Protein AF-A0A2T5GL97-F1 (afdb_monomer_lite)

Foldseek 3Di:
DDDDDDDPDDPPDPPDPPQPQQWFKFKDKQNHTFDTHGPVCPQDKDKGKDFAQFKIWIWIQGSVRDIQIFIDGTDGAMKIKMWGQHPLQKIWIKIKGDNDRDDDPPDDADPPMAIETEFIDGIPPGDDDPCQQAACVSRVVDDPPDFDDQRYWYFDAHPPPRDTAIKTKDFQAPQLWAKWAFLLLAAIAIERNVQFQGQHALDDTDVVRVVVVQVPDDADPVRTGTHLQRANADPPPSGGRNGCPVVVVCSSNRRMDIHHPVHDHHYDHPDDDPD

Secondary structure (DSSP, 8-state):
------PPP-PPPPPPP---TTEEEEEEETTEEEEEEEGGG-SEEEEEEEEEEEEEEEEEEETT--EEEEEEEEEEEEEEEEEEE-TT-EEEEEEEEESSS---TTPPPPTTSEEEEEPPEE-TTSPP---TT--TTTTTSS-TTSPPPTTEEEEEE-TTT--EEEEEEEE-TTTTEEEEEETTSS-EEEEETTSTTPPPTTSPPPHHHHHHHHHHSPPPTTSPPEETTPPEE-TTT--EEE-TTT-GGGTTT--EEEE-TTSPPEEE-S-----

pLDDT: mean 89.01, std 15.41, range [34.16, 98.69]

Radius of gyration: 23.14 Å; chains: 1; bounding box: 88×69×54 Å

Structure (mmCIF, N/CA/C/O backbone):
data_AF-A0A2T5GL97-F1
#
_entry.id   AF-A0A2T5GL97-F1
#
loop_
_atom_site.group_PDB
_atom_site.id
_atom_site.type_symbol
_atom_site.label_atom_id
_atom_site.label_alt_id
_atom_site.label_comp_id
_atom_site.label_asym_id
_atom_site.label_entity_id
_atom_site.label_seq_id
_atom_site.pdbx_PDB_ins_code
_atom_site.Cartn_x
_atom_site.Cartn_y
_atom_site.Cartn_z
_atom_site.occupancy
_atom_site.B_iso_or_equiv
_atom_site.auth_seq_id
_atom_site.auth_comp_id
_atom_site.auth_asym_id
_atom_site.auth_atom_id
_atom_site.pdbx_PDB_model_num
ATOM 1 N N . MET A 1 1 ? -53.107 -51.266 1.656 1.00 46.00 1 MET A N 1
ATOM 2 C CA . MET A 1 1 ? -51.687 -51.621 1.883 1.00 46.00 1 MET A CA 1
ATOM 3 C C . MET A 1 1 ? -50.804 -50.675 1.068 1.00 46.00 1 MET A C 1
ATOM 5 O O . MET A 1 1 ? -50.798 -50.842 -0.139 1.00 46.00 1 MET A O 1
ATOM 9 N N . ARG A 1 2 ? -50.154 -49.679 1.702 1.00 35.06 2 ARG A N 1
ATOM 10 C CA . ARG A 1 2 ? -48.882 -48.981 1.343 1.00 35.06 2 ARG A CA 1
ATOM 11 C C . ARG A 1 2 ? -48.515 -48.114 2.573 1.00 35.06 2 ARG A C 1
ATOM 13 O O . ARG A 1 2 ? -49.224 -47.154 2.843 1.00 35.06 2 ARG A O 1
ATOM 20 N N . PHE A 1 3 ? -47.786 -48.634 3.571 1.00 37.69 3 PHE A N 1
ATOM 21 C CA . PHE A 1 3 ? -46.326 -48.482 3.783 1.00 37.69 3 PHE A CA 1
ATOM 22 C C . PHE A 1 3 ? -45.824 -47.073 3.418 1.00 37.69 3 PHE A C 1
ATOM 24 O O . PHE A 1 3 ? -45.787 -46.737 2.243 1.00 37.69 3 PHE A O 1
ATOM 31 N N . ARG A 1 4 ? -45.774 -46.154 4.400 1.00 39.00 4 ARG A N 1
ATOM 32 C CA . ARG A 1 4 ? -44.577 -45.735 5.172 1.00 39.00 4 ARG A CA 1
ATOM 33 C C . ARG A 1 4 ? -43.437 -45.255 4.272 1.00 39.00 4 ARG A C 1
ATOM 35 O O . ARG A 1 4 ? -42.827 -46.090 3.633 1.00 39.00 4 ARG A O 1
ATOM 42 N N . ASP A 1 5 ? -43.113 -43.966 4.377 1.00 38.25 5 ASP A N 1
ATOM 43 C CA . ASP A 1 5 ? -41.734 -43.520 4.584 1.00 38.25 5 ASP A CA 1
ATOM 44 C C . ASP A 1 5 ? -41.722 -42.286 5.498 1.00 38.25 5 ASP A C 1
ATOM 46 O O . ASP A 1 5 ? -42.196 -41.200 5.171 1.00 38.25 5 ASP A O 1
ATOM 50 N N . LEU A 1 6 ? -41.230 -42.537 6.711 1.00 43.47 6 LEU A N 1
ATOM 51 C CA . LEU A 1 6 ? -40.840 -41.571 7.727 1.00 43.47 6 LEU A CA 1
ATOM 52 C C . LEU A 1 6 ? -39.464 -41.034 7.327 1.00 43.47 6 LEU A C 1
ATOM 54 O O . LEU A 1 6 ? -38.489 -41.778 7.397 1.00 43.47 6 LEU A O 1
ATOM 58 N N . ILE A 1 7 ? -39.365 -39.761 6.944 1.00 45.38 7 ILE A N 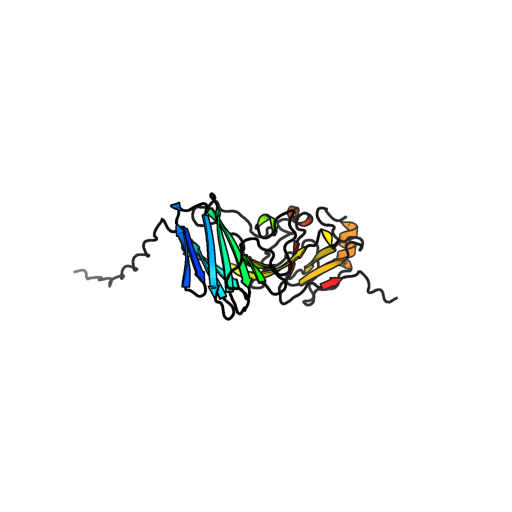1
ATOM 59 C CA . ILE A 1 7 ? -38.066 -39.083 6.854 1.00 45.38 7 ILE A CA 1
ATOM 60 C C . ILE A 1 7 ? -37.746 -38.522 8.251 1.00 45.38 7 ILE A C 1
ATOM 62 O O . ILE A 1 7 ? -38.501 -37.679 8.744 1.00 45.38 7 ILE A O 1
ATOM 66 N N . PRO A 1 8 ? -36.667 -38.974 8.918 1.00 43.22 8 PRO A N 1
ATOM 67 C CA . PRO A 1 8 ? -36.238 -38.431 10.201 1.00 43.22 8 PRO A CA 1
ATOM 68 C C . PRO A 1 8 ? -35.817 -36.969 10.052 1.00 43.22 8 PRO A C 1
ATOM 70 O O . PRO A 1 8 ? -35.266 -36.561 9.029 1.00 43.22 8 PRO A O 1
ATOM 73 N N . GLY A 1 9 ? -36.100 -36.186 11.090 1.00 45.62 9 GLY A N 1
ATOM 74 C CA . GLY A 1 9 ? -36.082 -34.733 11.057 1.00 45.62 9 GLY A CA 1
ATOM 75 C C . GLY A 1 9 ? -34.776 -34.121 10.553 1.00 45.62 9 GLY A C 1
ATOM 76 O O . GLY A 1 9 ? -33.708 -34.301 11.138 1.00 45.62 9 GLY A O 1
ATOM 77 N N . ARG A 1 10 ? -34.905 -33.271 9.529 1.00 38.50 10 ARG A N 1
ATOM 78 C CA . ARG A 1 10 ? -33.995 -32.140 9.353 1.00 38.50 10 ARG A CA 1
ATOM 79 C C . ARG A 1 10 ? -34.159 -31.252 10.582 1.00 38.50 10 ARG A C 1
ATOM 81 O O . ARG A 1 10 ? -35.185 -30.593 10.731 1.00 38.50 10 ARG A O 1
ATOM 88 N N . ARG A 1 11 ? -33.166 -31.249 11.475 1.00 46.03 11 ARG A N 1
ATOM 89 C CA . ARG A 1 11 ? -33.020 -30.142 12.425 1.00 46.03 11 ARG A CA 1
ATOM 90 C C . ARG A 1 11 ? -32.933 -28.872 11.585 1.00 46.03 11 ARG A C 1
ATOM 92 O O . ARG A 1 11 ? -32.089 -28.796 10.693 1.00 46.03 11 ARG A O 1
ATOM 99 N N . ALA A 1 12 ? -33.846 -27.935 11.824 1.00 44.56 12 ALA A N 1
ATOM 100 C CA . ALA A 1 12 ? -33.734 -26.598 11.270 1.00 44.56 12 ALA A CA 1
ATOM 101 C C . ALA A 1 12 ? -32.328 -26.082 11.594 1.00 44.56 12 ALA A C 1
ATOM 103 O O . ALA A 1 12 ? -31.864 -26.234 12.730 1.00 44.56 12 ALA A O 1
ATOM 104 N N . ALA A 1 13 ? -31.640 -25.543 10.587 1.00 44.47 13 ALA A N 1
ATOM 105 C CA . ALA A 1 13 ? -30.425 -24.788 10.836 1.00 44.47 13 ALA A CA 1
ATOM 106 C C . ALA A 1 13 ? -30.752 -23.722 11.897 1.00 44.47 13 ALA A C 1
ATOM 108 O O . ALA A 1 13 ? -31.861 -23.172 11.858 1.00 44.47 13 ALA A O 1
ATOM 109 N N . PRO A 1 14 ? -29.856 -23.473 12.869 1.00 40.88 14 PRO A N 1
ATOM 110 C CA . PRO A 1 14 ? -30.070 -22.389 13.814 1.00 40.88 14 PRO A CA 1
ATOM 111 C C . PRO A 1 14 ? -30.365 -21.112 13.016 1.00 40.88 14 PRO A C 1
ATOM 113 O O . PRO A 1 14 ? -29.749 -20.914 11.963 1.00 40.88 14 PRO A O 1
ATOM 116 N N . PRO A 1 15 ? -31.331 -20.284 13.452 1.00 39.62 15 PRO A N 1
ATOM 117 C CA . PRO A 1 15 ? -31.575 -19.014 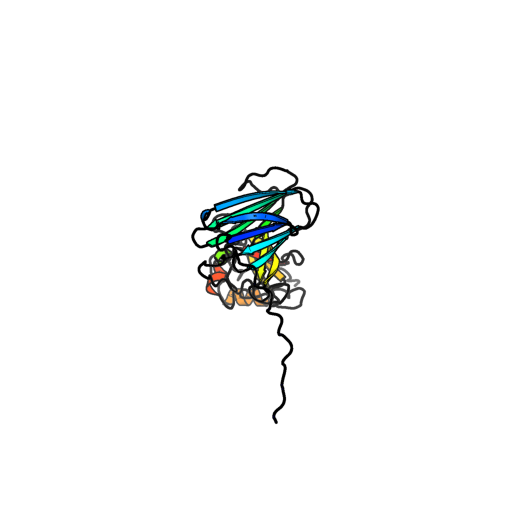12.791 1.00 39.62 15 PRO A CA 1
ATOM 118 C C . PRO A 1 15 ? -30.247 -18.263 12.722 1.00 39.62 15 PRO A C 1
ATOM 120 O O . PRO A 1 15 ? -29.547 -18.157 13.734 1.00 39.62 15 PRO A O 1
ATOM 123 N N . SER A 1 16 ? -29.883 -17.796 11.524 1.00 50.38 16 SER A N 1
ATOM 124 C CA . SER A 1 16 ? -28.767 -16.866 11.374 1.00 50.38 16 SER A CA 1
ATOM 125 C C . SER A 1 16 ? -28.946 -15.751 12.405 1.00 50.38 16 SER A C 1
ATOM 127 O O . SER A 1 16 ? -30.080 -15.283 12.568 1.00 50.38 16 SER A O 1
ATOM 129 N N . PRO A 1 17 ? -27.887 -15.352 13.130 1.00 47.25 17 PRO A N 1
ATOM 130 C CA . PRO A 1 17 ? -27.998 -14.281 14.106 1.00 47.25 17 PRO A CA 1
ATOM 131 C C . PRO A 1 17 ? -28.624 -13.066 13.421 1.00 47.25 17 PRO A C 1
ATOM 133 O O . PRO A 1 17 ? -28.194 -12.666 12.338 1.00 47.25 17 PRO A O 1
ATOM 136 N N . VAL A 1 18 ? -29.691 -12.542 14.026 1.00 46.53 18 VAL A N 1
ATOM 137 C CA . VAL A 1 18 ? -30.357 -11.320 13.574 1.00 46.53 18 VAL A CA 1
ATOM 138 C C . VAL A 1 18 ? -29.305 -10.219 13.636 1.00 46.53 18 VAL A C 1
ATOM 140 O O . VAL A 1 18 ? -28.874 -9.838 14.723 1.00 46.53 18 VAL A O 1
ATOM 143 N N . ARG A 1 19 ? -28.813 -9.788 12.474 1.00 57.97 19 ARG A N 1
ATOM 144 C CA . ARG A 1 19 ? -27.830 -8.709 12.381 1.00 57.97 19 ARG A CA 1
ATOM 145 C C . ARG A 1 19 ? -28.525 -7.407 12.763 1.00 57.97 19 ARG A C 1
ATOM 147 O O . ARG A 1 19 ? -29.592 -7.109 12.233 1.00 57.97 19 ARG A O 1
ATOM 154 N N . ASP A 1 20 ? -27.956 -6.679 13.723 1.00 64.38 20 ASP A N 1
ATOM 155 C CA . ASP A 1 20 ? -28.449 -5.354 14.106 1.00 64.38 20 ASP A CA 1
ATOM 156 C C . ASP A 1 20 ? -28.121 -4.393 12.961 1.00 64.38 20 ASP A C 1
ATOM 158 O O . ASP A 1 20 ? -26.970 -3.995 12.802 1.00 64.38 20 ASP A O 1
ATOM 162 N N . GLU A 1 21 ? -29.123 -4.058 12.144 1.00 64.44 21 GLU A N 1
ATOM 163 C CA . GLU A 1 21 ? -28.997 -3.194 10.956 1.00 64.44 21 GLU A CA 1
ATOM 164 C C . GLU A 1 21 ? -28.457 -1.788 11.272 1.00 64.44 21 GLU A C 1
ATOM 166 O O . GLU A 1 21 ? -28.149 -1.023 10.361 1.00 64.44 21 GLU A O 1
ATOM 171 N N . ARG A 1 22 ? -28.326 -1.433 12.556 1.00 80.69 22 ARG A N 1
ATOM 172 C CA . ARG A 1 22 ? -27.725 -0.171 12.992 1.00 80.69 22 ARG A CA 1
ATOM 173 C C . ARG A 1 22 ? -26.204 -0.213 13.039 1.00 80.69 22 ARG A C 1
ATOM 175 O O . ARG A 1 22 ? -25.606 0.840 12.872 1.00 80.69 22 ARG A O 1
ATOM 182 N N . LYS A 1 23 ? -25.583 -1.381 13.223 1.00 90.56 23 LYS A N 1
ATOM 183 C CA . LYS A 1 23 ? -24.127 -1.500 13.371 1.00 90.56 23 LYS A CA 1
ATOM 184 C C . LYS A 1 23 ? -23.464 -1.567 12.004 1.00 90.56 23 LYS A C 1
ATOM 186 O O . LYS A 1 23 ? -23.637 -2.556 11.298 1.00 90.56 23 LYS A O 1
ATOM 191 N N . LEU A 1 24 ? -22.692 -0.546 11.644 1.00 95.12 24 LEU A N 1
ATOM 192 C CA . LEU A 1 24 ? -21.986 -0.497 10.362 1.00 95.12 24 LEU A CA 1
ATOM 193 C C . LEU A 1 24 ? -20.604 -1.138 10.413 1.00 95.12 24 LEU A C 1
ATOM 195 O O . LEU A 1 24 ? -20.206 -1.789 9.449 1.00 95.12 24 LEU A O 1
ATOM 199 N N . LEU A 1 25 ? -19.880 -0.930 11.513 1.00 97.81 25 LEU A N 1
ATOM 200 C CA . LEU A 1 25 ? -18.508 -1.391 11.685 1.00 97.81 25 LEU A CA 1
ATOM 201 C C . LEU A 1 25 ? -18.257 -1.766 13.145 1.00 97.81 25 LEU A C 1
ATOM 203 O O . LEU A 1 25 ? -18.589 -1.006 14.054 1.00 97.81 25 LEU A O 1
ATOM 207 N N . VAL A 1 26 ? -17.6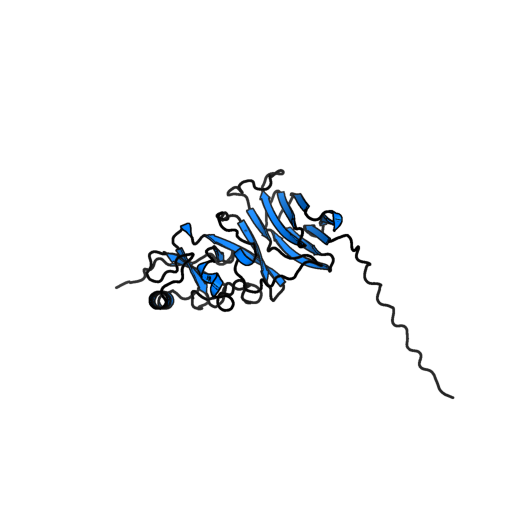14 -2.908 13.360 1.00 97.81 26 VAL A N 1
ATOM 208 C CA . VAL A 1 26 ? -17.026 -3.307 14.640 1.00 97.81 26 VAL A CA 1
ATOM 209 C C . VAL A 1 26 ? -15.521 -3.435 14.455 1.00 97.81 26 VAL A C 1
ATOM 211 O O . VAL A 1 26 ? -15.057 -4.102 13.532 1.00 97.81 26 VAL A O 1
ATOM 214 N N . VAL A 1 27 ? -14.759 -2.807 15.346 1.00 97.94 27 VAL A N 1
ATOM 215 C CA . VAL A 1 27 ? -13.297 -2.853 15.335 1.00 97.94 27 VAL A CA 1
ATOM 216 C C . VAL A 1 27 ? -12.822 -3.687 16.509 1.00 97.94 27 VAL A C 1
ATOM 218 O O . VAL A 1 27 ? -13.168 -3.401 17.661 1.00 97.94 27 VAL A O 1
ATOM 221 N N . ARG A 1 28 ? -12.015 -4.709 16.225 1.00 97.75 28 ARG A N 1
ATOM 222 C CA . ARG A 1 28 ? -11.410 -5.563 17.248 1.00 97.75 28 ARG A CA 1
ATOM 223 C C . ARG A 1 28 ? -9.901 -5.534 17.184 1.00 97.75 28 ARG A C 1
ATOM 225 O O . ARG A 1 28 ? -9.322 -5.448 16.106 1.00 97.75 28 ARG A O 1
ATOM 232 N N . VAL A 1 29 ? -9.287 -5.666 18.349 1.00 95.75 29 VAL A N 1
ATOM 233 C CA . VAL A 1 29 ? -7.849 -5.845 18.501 1.00 95.75 29 VAL A CA 1
ATOM 234 C C . VAL A 1 29 ? -7.622 -7.092 19.331 1.00 95.75 29 VAL A C 1
ATOM 236 O O . VAL A 1 29 ? -8.152 -7.210 20.433 1.00 95.75 29 VAL A O 1
ATOM 239 N N . ASP A 1 30 ? -6.908 -8.057 18.757 1.00 95.06 30 ASP A N 1
ATOM 240 C CA . ASP A 1 30 ? -6.676 -9.381 19.341 1.00 95.06 30 ASP A CA 1
ATOM 241 C C . ASP A 1 30 ? -7.975 -10.050 19.835 1.00 95.06 30 ASP A C 1
ATOM 243 O O . ASP A 1 30 ? -8.036 -10.697 20.880 1.00 95.06 30 ASP A O 1
ATOM 247 N N . GLY A 1 31 ? -9.049 -9.874 19.056 1.00 95.00 31 GLY A N 1
ATOM 248 C CA . GLY A 1 31 ? -10.383 -10.412 19.330 1.00 95.00 31 GLY A CA 1
ATOM 249 C C . GLY A 1 31 ? -11.219 -9.609 20.335 1.00 95.00 31 GLY A C 1
ATOM 250 O O . GLY A 1 31 ? -12.386 -9.943 20.541 1.00 95.00 31 GLY A O 1
ATOM 251 N N . VAL A 1 32 ? -10.677 -8.545 20.931 1.00 95.81 32 VAL A N 1
ATOM 252 C CA . VAL A 1 32 ? -11.398 -7.661 21.858 1.00 95.81 32 VAL A CA 1
ATOM 253 C C . VAL A 1 32 ? -12.002 -6.489 21.093 1.00 95.81 32 VAL A C 1
ATOM 255 O O . VAL A 1 32 ? -11.297 -5.796 20.371 1.00 95.81 32 VAL A O 1
ATOM 258 N N . GLU A 1 33 ? -13.303 -6.247 21.249 1.00 96.75 33 GLU A N 1
ATOM 259 C CA . GLU A 1 33 ? -13.972 -5.072 20.678 1.00 96.75 33 GLU A CA 1
ATOM 260 C C . GLU A 1 33 ? -13.462 -3.781 21.331 1.00 96.75 33 GLU A C 1
ATOM 262 O O . GLU A 1 33 ? -13.557 -3.615 22.546 1.00 96.75 33 GLU A O 1
ATOM 267 N N . VAL A 1 34 ? -12.926 -2.871 20.513 1.00 96.12 34 VAL A N 1
ATOM 268 C CA . VAL A 1 34 ? -12.383 -1.575 20.960 1.00 96.12 34 VAL A CA 1
ATOM 269 C C . VAL A 1 34 ? -13.200 -0.388 20.446 1.00 96.12 34 VAL A C 1
ATOM 271 O O . VAL A 1 34 ? -13.192 0.686 21.053 1.00 96.12 34 VAL A O 1
ATOM 274 N N . ALA A 1 35 ? -13.929 -0.562 19.342 1.00 95.81 35 ALA A N 1
ATOM 275 C CA . ALA A 1 35 ? -14.814 0.454 18.791 1.00 95.81 35 ALA A CA 1
ATOM 276 C C . ALA A 1 35 ? -15.973 -0.159 18.000 1.00 95.81 35 ALA A C 1
ATOM 278 O O . ALA A 1 35 ? -15.887 -1.276 17.488 1.00 95.81 35 ALA A O 1
ATOM 279 N N . MET A 1 36 ? -17.039 0.624 17.872 1.00 96.31 36 MET A N 1
ATOM 280 C CA . MET A 1 36 ? -18.220 0.327 17.073 1.00 96.31 36 MET A CA 1
ATOM 281 C C . MET A 1 36 ? -18.703 1.633 16.434 1.00 96.31 36 MET A C 1
ATOM 283 O O . MET A 1 36 ? -18.637 2.679 17.079 1.00 96.31 36 MET A O 1
ATOM 287 N N . VAL A 1 37 ? -19.172 1.561 15.189 1.00 96.62 37 VAL A N 1
ATOM 288 C CA . VAL A 1 37 ? -19.814 2.669 14.466 1.00 96.62 37 VAL A CA 1
ATOM 289 C C . VAL A 1 37 ? -21.252 2.274 14.168 1.00 96.62 37 VAL A C 1
ATOM 291 O O . VAL A 1 37 ? -21.478 1.265 13.489 1.00 96.62 37 VAL A O 1
ATOM 294 N N . ASP A 1 38 ? -22.209 3.081 14.621 1.00 95.44 38 ASP A N 1
ATOM 295 C CA . ASP A 1 38 ? -23.601 2.942 14.211 1.00 95.44 38 ASP A CA 1
ATOM 296 C C . ASP A 1 38 ? -23.909 3.817 12.983 1.00 95.44 38 ASP A C 1
ATOM 298 O O . ASP A 1 38 ? -23.271 4.836 12.722 1.00 95.44 38 ASP A O 1
ATOM 302 N N . ALA A 1 39 ? -24.934 3.445 12.215 1.00 92.38 39 ALA A N 1
ATOM 303 C CA . ALA A 1 39 ? -25.342 4.156 11.004 1.00 92.38 39 ALA A CA 1
ATOM 304 C C . ALA A 1 39 ? -25.744 5.615 11.254 1.00 92.38 39 ALA A C 1
ATOM 306 O O . ALA A 1 39 ? -25.590 6.456 10.372 1.00 92.38 39 ALA A O 1
ATOM 307 N N . GLY A 1 40 ? -26.243 5.913 12.457 1.00 93.50 40 GLY A N 1
ATOM 308 C CA . GLY A 1 40 ? -26.591 7.270 12.871 1.00 93.50 40 GLY A CA 1
ATOM 309 C C . GLY A 1 40 ? -25.385 8.171 13.148 1.00 93.50 40 GLY A C 1
ATOM 310 O O . GLY A 1 40 ? -25.565 9.384 13.197 1.00 93.50 40 GLY A O 1
ATOM 311 N N . ASP A 1 41 ? -24.187 7.600 13.298 1.00 95.19 41 ASP A N 1
ATOM 312 C CA . ASP A 1 41 ? -22.977 8.346 13.652 1.00 95.19 41 ASP A CA 1
ATOM 313 C C . ASP A 1 41 ? -22.198 8.823 12.419 1.00 95.19 41 ASP A C 1
ATOM 315 O O . ASP A 1 41 ? -21.310 9.658 12.541 1.00 95.19 41 ASP A O 1
ATOM 319 N N . VAL A 1 42 ? -22.511 8.322 11.219 1.00 95.38 42 VAL A N 1
ATOM 320 C CA . VAL A 1 42 ? -21.757 8.640 9.998 1.00 95.38 42 VAL A CA 1
ATOM 321 C C . VAL A 1 42 ? -22.128 10.035 9.454 1.00 95.38 42 VAL A C 1
ATOM 323 O O . VAL A 1 42 ? -23.312 10.307 9.239 1.00 95.38 42 VAL A O 1
ATOM 326 N N . PRO A 1 43 ? -21.149 10.906 9.123 1.00 97.44 43 PRO A N 1
ATOM 327 C CA . PRO A 1 43 ? -19.704 10.682 9.195 1.00 97.44 43 PRO A CA 1
ATOM 328 C C . PRO A 1 43 ? -19.133 10.809 10.610 1.00 97.44 43 PRO A C 1
ATOM 330 O O . PRO A 1 43 ? -19.479 11.734 11.342 1.00 97.44 43 PRO A O 1
ATOM 333 N N . CYS A 1 44 ? -18.179 9.939 10.942 1.00 97.12 44 CYS A N 1
ATOM 334 C CA . CYS A 1 44 ? -17.520 9.927 12.246 1.00 97.12 44 CYS A CA 1
ATOM 335 C C . CYS A 1 44 ? -16.011 9.699 12.151 1.00 97.12 44 CYS A C 1
ATOM 337 O O . CYS A 1 44 ? -15.499 9.120 11.190 1.00 97.12 44 CYS A O 1
ATOM 339 N N . GLU A 1 45 ? -15.327 10.079 13.225 1.00 96.69 45 GLU A N 1
ATOM 340 C CA . GLU A 1 45 ? -13.938 9.748 13.521 1.00 96.69 45 GLU A CA 1
ATOM 341 C C . GLU A 1 45 ? -13.873 9.165 14.936 1.00 96.69 45 GLU A C 1
ATOM 343 O O . GLU A 1 45 ? -14.465 9.710 15.869 1.00 96.69 45 GLU A O 1
ATOM 348 N N . ILE A 1 46 ? -13.208 8.022 15.082 1.00 94.88 46 ILE A N 1
ATOM 349 C CA . ILE A 1 46 ? -13.049 7.308 16.345 1.00 94.88 46 ILE A CA 1
ATOM 350 C C . ILE A 1 46 ? -11.563 7.129 16.615 1.00 94.88 46 ILE A C 1
ATOM 352 O O . ILE A 1 46 ? -10.850 6.523 15.819 1.00 94.88 46 ILE A O 1
ATOM 356 N N . GLU A 1 47 ? -11.135 7.586 17.784 1.00 94.69 47 GLU A N 1
ATOM 357 C CA . GLU A 1 47 ? -9.783 7.390 18.301 1.00 94.69 47 GLU A CA 1
ATOM 358 C C . GLU A 1 47 ? -9.804 6.390 19.457 1.00 94.69 47 GLU A C 1
ATOM 360 O O . GLU A 1 47 ? -10.672 6.455 20.338 1.00 94.69 47 GLU A O 1
ATOM 365 N N . ARG A 1 48 ? -8.882 5.427 19.444 1.00 94.31 48 ARG A N 1
ATOM 366 C CA . ARG A 1 48 ? -8.725 4.422 20.497 1.00 94.31 48 ARG A CA 1
ATOM 367 C C . ARG A 1 48 ? -7.258 4.164 20.772 1.00 94.31 48 ARG A C 1
ATOM 369 O O . ARG A 1 48 ? -6.517 3.804 19.866 1.00 94.31 48 ARG A O 1
ATOM 376 N N . ASP A 1 49 ? -6.910 4.225 22.048 1.00 94.12 49 ASP A N 1
ATOM 377 C CA . ASP A 1 49 ? -5.573 3.933 22.541 1.00 94.12 49 ASP A CA 1
ATOM 378 C C . ASP A 1 49 ? -5.611 2.686 23.412 1.00 94.12 49 ASP A C 1
ATOM 380 O O . ASP A 1 49 ? -6.492 2.524 24.262 1.00 94.12 49 ASP A O 1
ATOM 384 N N . PHE A 1 50 ? -4.654 1.789 23.214 1.00 92.25 50 PHE A N 1
ATOM 385 C CA . PHE A 1 50 ? -4.532 0.595 24.040 1.00 92.25 50 PHE A CA 1
ATOM 386 C C . PHE A 1 50 ? -3.087 0.109 24.086 1.00 92.25 50 PHE A C 1
ATOM 388 O O . PHE A 1 50 ? -2.302 0.300 23.156 1.00 92.25 50 PHE A O 1
ATOM 395 N N . ALA A 1 51 ? -2.736 -0.521 25.204 1.00 93.75 51 ALA A N 1
ATOM 396 C CA . ALA A 1 51 ? -1.412 -1.080 25.404 1.00 93.75 51 ALA A CA 1
ATOM 397 C C . ALA A 1 51 ? -1.222 -2.344 24.554 1.00 93.75 51 ALA A C 1
ATOM 399 O O . ALA A 1 51 ? -2.117 -3.189 24.475 1.00 93.75 51 ALA A O 1
ATOM 400 N N . ILE A 1 52 ? -0.034 -2.491 23.974 1.00 92.62 52 ILE A N 1
ATOM 401 C CA . ILE A 1 52 ? 0.388 -3.671 23.218 1.00 92.62 52 ILE A CA 1
ATOM 402 C C . ILE A 1 52 ? 1.752 -4.162 23.721 1.00 92.62 52 ILE A C 1
ATOM 404 O O . ILE A 1 52 ? 2.637 -3.369 24.051 1.00 92.62 52 ILE A O 1
ATOM 408 N N . ASP A 1 53 ? 1.919 -5.483 23.791 1.00 92.19 53 ASP A N 1
ATOM 409 C CA . ASP A 1 53 ? 3.187 -6.143 24.136 1.00 92.19 53 ASP A CA 1
ATOM 410 C C . ASP A 1 53 ? 3.479 -7.253 23.121 1.00 92.19 53 ASP A C 1
ATOM 412 O O . ASP A 1 53 ? 3.372 -8.446 23.408 1.00 92.19 53 ASP A O 1
ATOM 416 N N . GLY A 1 54 ? 3.771 -6.844 21.885 1.00 93.31 54 GLY A N 1
ATOM 417 C CA . GLY A 1 54 ? 3.993 -7.748 20.764 1.00 93.31 54 GLY A CA 1
ATOM 418 C C . GLY A 1 54 ? 3.261 -7.315 19.501 1.00 93.31 54 GLY A C 1
ATOM 419 O O . GLY A 1 54 ? 2.955 -6.141 19.306 1.00 93.31 54 GLY A O 1
ATOM 420 N N . ALA A 1 55 ? 3.064 -8.269 18.591 1.00 92.19 55 ALA A N 1
ATOM 421 C CA . ALA A 1 55 ? 2.276 -8.044 17.384 1.00 92.19 55 ALA A CA 1
ATOM 422 C C . ALA A 1 55 ? 0.787 -8.059 17.737 1.00 92.19 55 ALA A C 1
ATOM 424 O O . ALA A 1 55 ? 0.375 -8.865 18.569 1.00 92.19 55 ALA A O 1
ATOM 425 N N . ALA A 1 56 ? -0.000 -7.220 17.067 1.00 93.56 56 ALA A N 1
ATOM 426 C CA . ALA A 1 56 ? -1.445 -7.143 17.262 1.00 93.56 56 ALA A CA 1
ATOM 427 C C . ALA A 1 56 ? -2.184 -7.474 15.962 1.00 93.56 56 ALA A C 1
ATOM 429 O O . ALA A 1 56 ? -1.750 -7.106 14.864 1.00 93.56 56 ALA A O 1
ATOM 430 N N . THR A 1 57 ? -3.316 -8.159 16.083 1.00 96.12 57 THR A N 1
ATOM 431 C CA . THR A 1 57 ? -4.263 -8.378 14.986 1.00 96.12 57 THR A CA 1
ATOM 432 C C . THR A 1 57 ? -5.401 -7.382 15.106 1.00 96.12 57 THR A C 1
ATOM 434 O O . THR A 1 57 ? -6.036 -7.299 16.151 1.00 96.12 57 THR A O 1
ATOM 437 N N . ILE A 1 58 ? -5.672 -6.649 14.031 1.00 97.44 58 ILE A N 1
ATOM 438 C CA . ILE A 1 58 ? -6.713 -5.622 13.976 1.00 97.44 58 ILE A CA 1
ATOM 439 C C . ILE A 1 58 ? -7.745 -6.073 12.953 1.00 97.44 58 ILE A C 1
ATOM 441 O O . ILE A 1 58 ? -7.401 -6.391 11.814 1.00 97.44 58 ILE A O 1
ATOM 445 N N . GLU A 1 59 ? -9.004 -6.132 13.357 1.00 98.19 59 GLU A N 1
ATOM 446 C CA . GLU A 1 59 ? -10.103 -6.611 12.527 1.00 98.19 59 GLU A CA 1
ATOM 447 C C . GLU A 1 59 ? -11.162 -5.525 12.397 1.00 98.19 59 GLU A C 1
ATOM 449 O O . GLU A 1 59 ? -11.651 -5.009 13.401 1.00 98.19 59 GLU A O 1
ATOM 454 N N . PHE A 1 60 ? -11.538 -5.224 11.159 1.00 98.19 60 PHE A N 1
ATOM 455 C CA . PHE A 1 60 ? -12.663 -4.362 10.825 1.00 98.19 60 PHE A CA 1
ATOM 456 C C . PHE A 1 60 ? -13.775 -5.238 10.244 1.00 98.19 60 PHE A C 1
ATOM 458 O O . PHE A 1 60 ? -13.647 -5.729 9.124 1.00 98.19 60 PHE A O 1
ATOM 465 N N . GLU A 1 61 ? -14.828 -5.490 11.020 1.00 97.75 61 GLU A N 1
ATOM 466 C CA . GLU A 1 61 ? -15.985 -6.285 10.594 1.00 97.75 61 GLU A CA 1
ATOM 467 C C . GLU A 1 61 ? -17.155 -5.369 10.239 1.00 97.75 61 GLU A C 1
ATOM 469 O O . GLU A 1 61 ? -17.623 -4.611 11.089 1.00 97.75 61 GLU A O 1
ATOM 474 N N . ASP A 1 62 ? -17.642 -5.442 9.003 1.00 95.69 62 ASP A N 1
ATOM 475 C CA . ASP A 1 62 ? -18.791 -4.653 8.561 1.00 95.69 62 ASP A CA 1
ATOM 476 C C . ASP A 1 62 ? -20.147 -5.304 8.913 1.00 95.69 62 ASP A C 1
ATOM 478 O O . ASP A 1 62 ? -20.236 -6.454 9.354 1.00 95.69 62 ASP A O 1
ATOM 482 N N . ALA A 1 63 ? -21.247 -4.589 8.661 1.00 93.81 63 ALA A N 1
ATOM 483 C CA . ALA A 1 63 ? -22.607 -5.108 8.852 1.00 93.81 63 ALA A CA 1
ATOM 484 C C . ALA A 1 63 ? -22.922 -6.366 8.008 1.00 93.81 63 ALA A C 1
ATOM 486 O O . ALA A 1 63 ? -23.819 -7.151 8.336 1.00 93.81 63 ALA A O 1
ATOM 487 N N . ALA A 1 64 ? -22.201 -6.576 6.900 1.00 92.50 64 ALA A N 1
ATOM 488 C CA . ALA A 1 64 ? -22.308 -7.763 6.060 1.00 92.50 64 ALA A CA 1
ATOM 489 C C . ALA A 1 64 ? -21.468 -8.948 6.588 1.00 92.50 64 ALA A C 1
ATOM 491 O O . ALA A 1 64 ? -21.586 -10.060 6.054 1.00 92.50 64 ALA A O 1
ATOM 492 N N . GLY A 1 65 ? -20.732 -8.775 7.689 1.00 93.69 65 GLY A N 1
ATOM 493 C CA . GLY A 1 65 ? -19.827 -9.763 8.273 1.00 93.69 65 GLY A CA 1
ATOM 494 C C . GLY A 1 65 ? -18.562 -9.986 7.443 1.00 93.69 65 GLY A C 1
ATOM 495 O O . GLY A 1 65 ? -17.912 -11.020 7.595 1.00 93.69 65 GLY A O 1
ATOM 496 N N . VAL A 1 66 ? -18.243 -9.066 6.529 1.00 94.69 66 VAL A N 1
ATOM 497 C CA . VAL A 1 66 ? -16.951 -9.023 5.846 1.00 94.69 66 VAL A CA 1
ATOM 498 C C . VAL A 1 66 ? -15.926 -8.516 6.848 1.00 94.69 66 VAL A C 1
ATOM 500 O O . VAL A 1 66 ? -16.152 -7.510 7.515 1.00 94.69 66 VAL A O 1
ATOM 503 N N . VAL A 1 67 ? -14.810 -9.234 6.970 1.00 97.06 67 VAL A N 1
ATOM 504 C CA . VAL A 1 67 ? -13.745 -8.915 7.925 1.00 97.06 67 VAL A CA 1
ATOM 505 C C . VAL A 1 67 ? -12.477 -8.550 7.171 1.00 97.06 67 VAL A C 1
ATOM 507 O O . VAL A 1 67 ? -11.866 -9.415 6.541 1.00 97.06 67 VAL A O 1
ATOM 510 N N . HIS A 1 68 ? -12.040 -7.302 7.314 1.00 97.44 68 HIS A N 1
ATOM 511 C CA . HIS A 1 68 ? -10.718 -6.850 6.889 1.00 97.44 68 HIS A CA 1
ATOM 512 C C . HIS A 1 68 ? -9.741 -7.062 8.048 1.00 97.44 68 HIS A C 1
ATOM 514 O O . HIS A 1 68 ? -9.816 -6.383 9.075 1.00 97.44 68 HIS A O 1
ATOM 520 N N . ARG A 1 69 ? -8.860 -8.062 7.924 1.00 97.69 69 ARG A N 1
ATOM 521 C CA . ARG A 1 69 ? -7.923 -8.463 8.987 1.00 97.69 69 ARG A CA 1
ATOM 522 C C . ARG A 1 69 ? -6.513 -7.989 8.677 1.00 97.69 69 ARG A C 1
ATOM 524 O O . ARG A 1 69 ? -5.882 -8.495 7.754 1.00 97.69 69 ARG A O 1
ATOM 531 N N . HIS A 1 70 ? -5.984 -7.110 9.513 1.00 97.50 70 HIS A N 1
ATOM 532 C CA . HIS A 1 70 ? -4.646 -6.545 9.404 1.00 97.50 70 HIS A CA 1
ATOM 533 C C . HIS A 1 70 ? -3.762 -6.955 10.583 1.00 97.50 70 HIS A C 1
ATOM 535 O O . HIS A 1 70 ? -4.240 -7.366 11.640 1.00 97.50 70 HIS A O 1
ATOM 541 N N . HIS A 1 71 ? -2.451 -6.818 10.397 1.00 92.62 71 HIS A N 1
ATOM 542 C CA . HIS A 1 71 ? -1.458 -7.094 11.428 1.00 92.62 71 HIS A CA 1
ATOM 543 C C . HIS A 1 71 ? -0.571 -5.871 11.641 1.00 92.62 71 HIS A C 1
ATOM 545 O O . HIS A 1 71 ? -0.003 -5.340 10.682 1.00 92.62 71 HIS A O 1
ATOM 551 N N . ALA A 1 72 ? -0.440 -5.452 12.896 1.00 88.19 72 ALA A N 1
ATOM 552 C CA . ALA A 1 72 ? 0.574 -4.501 13.319 1.00 88.19 72 ALA A CA 1
ATOM 553 C C . ALA A 1 72 ? 1.882 -5.248 13.640 1.00 88.19 72 ALA A C 1
ATOM 555 O O . ALA A 1 72 ? 1.832 -6.357 14.188 1.00 88.19 72 ALA A O 1
ATOM 556 N N . PRO A 1 73 ? 3.058 -4.685 13.298 1.00 86.50 73 PRO A N 1
ATOM 557 C CA . PRO A 1 73 ? 4.336 -5.277 13.675 1.00 86.50 73 PRO A CA 1
ATOM 558 C C . PRO A 1 73 ? 4.473 -5.355 15.197 1.00 86.50 73 PRO A C 1
ATOM 560 O O . PRO A 1 73 ? 3.803 -4.635 15.935 1.00 86.50 73 PRO A O 1
ATOM 563 N N . ALA A 1 74 ? 5.368 -6.227 15.663 1.00 90.75 74 ALA A N 1
ATOM 564 C CA . ALA A 1 74 ? 5.617 -6.359 17.088 1.00 90.75 74 ALA A CA 1
ATOM 565 C C . ALA A 1 74 ? 6.168 -5.057 17.677 1.00 90.75 74 ALA A C 1
ATOM 567 O O . ALA A 1 74 ? 7.197 -4.556 17.223 1.00 90.75 74 ALA A O 1
ATOM 568 N N . TYR A 1 75 ? 5.491 -4.544 18.701 1.00 92.25 75 TYR A N 1
ATOM 569 C CA . TYR A 1 75 ? 5.876 -3.329 19.402 1.00 92.25 75 TYR A CA 1
ATOM 570 C C . TYR A 1 75 ? 5.487 -3.438 20.882 1.00 92.25 75 TYR A C 1
ATOM 572 O O . TYR A 1 75 ? 4.508 -4.100 21.228 1.00 92.25 75 TYR A O 1
ATOM 580 N N . ARG A 1 76 ? 6.266 -2.810 21.767 1.00 94.12 76 ARG A N 1
ATOM 581 C CA . ARG A 1 76 ? 5.969 -2.737 23.203 1.00 94.12 76 ARG A CA 1
ATOM 582 C C . ARG A 1 76 ? 5.688 -1.289 23.578 1.00 94.12 76 ARG A C 1
ATOM 584 O O . ARG A 1 76 ? 6.595 -0.461 23.547 1.00 94.12 76 ARG A O 1
ATOM 591 N N . GLY A 1 77 ? 4.450 -1.004 23.957 1.00 94.75 77 GLY A N 1
ATOM 592 C CA . GLY A 1 77 ? 4.001 0.348 24.266 1.00 94.75 77 GLY A CA 1
ATOM 593 C C . GLY A 1 77 ? 2.506 0.484 24.035 1.00 94.75 77 GLY A C 1
ATOM 594 O O . GLY A 1 77 ? 1.726 -0.300 24.571 1.00 94.75 77 GLY A O 1
ATOM 595 N N . TRP A 1 78 ? 2.128 1.467 23.231 1.00 94.88 78 TRP A N 1
ATOM 596 C CA . TRP A 1 78 ? 0.749 1.816 22.924 1.00 94.88 78 TRP A CA 1
ATOM 597 C C . TRP A 1 78 ? 0.516 1.805 21.422 1.00 94.88 78 TRP A C 1
ATOM 599 O O . TRP A 1 78 ? 1.408 2.154 20.649 1.00 94.88 78 TRP A O 1
ATOM 609 N N . LEU A 1 79 ? -0.685 1.400 21.021 1.00 94.94 79 LEU A N 1
ATOM 610 C CA . LEU A 1 79 ? -1.185 1.567 19.666 1.00 94.94 79 LEU A CA 1
ATOM 611 C C . LEU A 1 79 ? -2.328 2.582 19.697 1.00 94.94 79 LEU A C 1
ATOM 613 O O . LEU A 1 79 ? -3.334 2.364 20.372 1.00 94.94 79 LEU A O 1
ATOM 617 N N . HIS A 1 80 ? -2.152 3.669 18.954 1.00 95.44 80 HIS A N 1
ATOM 618 C CA . HIS A 1 80 ? -3.125 4.743 18.785 1.00 95.44 80 HIS A CA 1
ATOM 619 C C . HIS A 1 80 ? -3.830 4.536 17.453 1.00 95.44 80 HIS A C 1
ATOM 621 O O . HIS A 1 80 ? -3.237 4.768 16.401 1.00 95.44 80 HIS A O 1
ATOM 627 N N . LEU A 1 81 ? -5.059 4.035 17.486 1.00 95.44 81 LEU A N 1
ATOM 628 C CA . LEU A 1 81 ? -5.862 3.722 16.311 1.00 95.44 81 LEU A CA 1
ATOM 629 C C . LEU A 1 81 ? -6.845 4.859 16.025 1.00 95.44 81 LEU A C 1
ATOM 631 O O . LEU A 1 81 ? -7.630 5.238 16.890 1.00 95.44 81 LEU A O 1
ATOM 635 N N . ASN A 1 82 ? -6.853 5.340 14.786 1.00 96.25 82 ASN A N 1
ATOM 636 C CA . ASN A 1 82 ? -7.819 6.304 14.277 1.00 96.25 82 ASN A CA 1
ATOM 637 C C . ASN A 1 82 ? -8.625 5.662 13.140 1.00 96.25 82 ASN A C 1
ATOM 639 O O . ASN A 1 82 ? -8.053 5.127 12.189 1.00 96.25 82 ASN A O 1
ATOM 643 N N . VAL A 1 83 ? -9.953 5.699 13.246 1.00 97.06 83 VAL A N 1
ATOM 644 C CA . VAL A 1 83 ? -10.886 5.145 12.258 1.00 97.06 83 VAL A CA 1
ATOM 645 C C . VAL A 1 83 ? -11.863 6.225 11.832 1.00 97.06 83 VAL A C 1
ATOM 647 O O . VAL A 1 83 ? -12.555 6.808 12.660 1.00 97.06 83 VAL A O 1
ATOM 650 N N . ARG A 1 84 ? -11.956 6.466 10.529 1.00 97.50 84 ARG A N 1
ATOM 651 C CA . ARG A 1 84 ? -12.819 7.477 9.920 1.00 97.50 84 ARG A CA 1
ATOM 652 C C . ARG A 1 84 ? -13.786 6.810 8.961 1.00 97.50 84 ARG A C 1
ATOM 654 O O . ARG A 1 84 ? -13.363 6.102 8.047 1.00 97.50 84 ARG A O 1
ATOM 661 N N . VAL A 1 85 ? -15.077 7.065 9.153 1.00 97.88 85 VAL A N 1
ATOM 662 C CA . VAL A 1 85 ? -16.138 6.609 8.252 1.00 97.88 85 VAL A CA 1
ATOM 663 C C . VAL A 1 85 ? -16.779 7.824 7.599 1.00 97.88 85 VAL A C 1
ATOM 665 O O . VAL A 1 85 ? -17.301 8.715 8.267 1.00 97.88 85 VAL A O 1
ATOM 668 N N . HIS A 1 86 ? -16.718 7.859 6.273 1.00 96.94 86 HIS A N 1
ATOM 669 C CA . HIS A 1 86 ? -17.169 8.977 5.446 1.00 96.94 86 HIS A CA 1
ATOM 670 C C . HIS A 1 86 ? -18.652 8.843 5.057 1.00 96.94 86 HIS A C 1
ATOM 672 O O . HIS A 1 86 ? -19.196 7.739 5.105 1.00 96.94 86 HIS A O 1
ATOM 678 N N . PRO A 1 87 ? -19.325 9.919 4.589 1.00 96.25 87 PRO A N 1
ATOM 679 C CA . PRO A 1 87 ? -20.747 9.866 4.211 1.00 96.25 87 PRO A CA 1
ATOM 680 C C . PRO A 1 87 ? -21.076 8.866 3.096 1.00 96.25 87 PRO A C 1
ATOM 682 O O . PRO A 1 87 ? -22.210 8.419 2.970 1.00 96.25 87 PRO A O 1
ATOM 685 N N . ASN A 1 88 ? -20.089 8.518 2.269 1.00 95.19 88 ASN A N 1
ATOM 686 C CA . ASN A 1 88 ? -20.211 7.509 1.217 1.00 95.19 88 ASN A CA 1
ATOM 687 C C . ASN A 1 88 ? -19.917 6.078 1.708 1.00 95.19 88 ASN A C 1
ATOM 689 O O . ASN A 1 88 ? -19.773 5.182 0.878 1.00 95.19 88 ASN A O 1
ATOM 693 N N . LEU A 1 89 ? -19.799 5.878 3.026 1.00 97.00 89 LEU A N 1
ATOM 694 C CA . LEU A 1 89 ? -19.445 4.618 3.682 1.00 97.00 89 LEU A CA 1
ATOM 695 C C . LEU A 1 89 ? -18.031 4.107 3.363 1.00 97.00 89 LEU A C 1
ATOM 697 O O . LEU A 1 89 ? -17.712 2.950 3.628 1.00 97.00 89 LEU A O 1
ATOM 701 N N . GLY A 1 90 ? -17.155 4.970 2.839 1.00 96.75 90 GLY A N 1
ATOM 702 C CA . GLY A 1 90 ? -15.723 4.697 2.805 1.00 96.75 90 GLY A CA 1
ATOM 703 C C . GLY A 1 90 ? -15.147 4.699 4.221 1.00 96.75 90 GLY A C 1
ATOM 704 O O . GLY A 1 90 ? -15.375 5.642 4.978 1.00 96.75 90 GLY A O 1
ATOM 705 N N . CYS A 1 91 ? -14.392 3.662 4.565 1.00 97.12 91 CYS A N 1
ATOM 706 C CA . CYS A 1 91 ? -13.671 3.526 5.820 1.00 97.12 91 CYS A CA 1
ATOM 707 C C . CYS A 1 91 ? -12.172 3.724 5.576 1.00 97.12 91 CYS A C 1
ATOM 709 O O . CYS A 1 91 ? -11.567 3.071 4.723 1.00 97.12 91 CYS A O 1
ATOM 711 N N . GLN A 1 92 ? -11.576 4.636 6.336 1.00 96.69 92 GLN A N 1
ATOM 712 C CA . GLN A 1 92 ? -10.138 4.867 6.387 1.00 96.69 92 GLN A CA 1
ATOM 713 C C . GLN A 1 92 ? -9.664 4.630 7.811 1.00 96.69 92 GLN A C 1
ATOM 715 O O . GLN A 1 92 ? -10.305 5.079 8.758 1.00 96.69 92 GLN A O 1
ATOM 720 N N . ALA A 1 93 ? -8.532 3.956 7.961 1.00 96.50 93 ALA A N 1
ATOM 721 C CA . ALA A 1 93 ? -7.923 3.770 9.261 1.00 96.50 93 ALA A CA 1
ATOM 722 C C . ALA A 1 93 ? -6.413 3.963 9.170 1.00 96.50 93 ALA A C 1
ATOM 724 O O . ALA A 1 93 ? -5.765 3.541 8.207 1.00 96.50 93 ALA A O 1
ATOM 725 N N . ASP A 1 94 ? -5.857 4.542 10.223 1.00 95.25 94 ASP A N 1
ATOM 726 C CA . ASP A 1 94 ? -4.425 4.654 10.442 1.00 95.25 94 ASP A CA 1
ATOM 727 C C . ASP A 1 94 ? -4.143 4.330 11.913 1.00 95.25 94 ASP A C 1
ATOM 729 O O . ASP A 1 94 ? -5.001 4.507 12.780 1.00 95.25 94 ASP A O 1
ATOM 733 N N . ALA A 1 95 ? -2.942 3.851 12.208 1.00 95.06 95 ALA A N 1
ATOM 734 C CA . ALA A 1 95 ? -2.483 3.678 13.573 1.00 95.06 95 ALA A CA 1
ATOM 735 C C . ALA A 1 95 ? -1.046 4.160 13.745 1.00 95.06 95 ALA A C 1
ATOM 737 O O . ALA A 1 95 ? -0.263 4.153 12.795 1.00 95.06 95 ALA A O 1
ATOM 738 N N . VAL A 1 96 ? -0.690 4.538 14.968 1.00 95.31 96 VAL A N 1
ATOM 739 C CA . VAL A 1 96 ? 0.694 4.827 15.353 1.00 95.31 96 VAL A CA 1
ATOM 740 C C . VAL A 1 96 ? 1.038 3.990 16.577 1.00 95.31 96 VAL A C 1
ATOM 742 O O . VAL A 1 96 ? 0.310 4.014 17.566 1.00 95.31 96 VAL A O 1
ATOM 745 N N . ALA A 1 97 ? 2.122 3.222 16.506 1.00 94.44 97 ALA A N 1
ATOM 746 C CA . ALA A 1 97 ? 2.679 2.519 17.652 1.00 94.44 97 ALA A CA 1
ATOM 747 C C . ALA A 1 97 ? 3.783 3.375 18.283 1.00 94.44 97 ALA A C 1
ATOM 749 O O . ALA A 1 97 ? 4.747 3.729 17.600 1.00 94.44 97 ALA A O 1
ATOM 750 N N . THR A 1 98 ? 3.637 3.704 19.568 1.00 94.25 98 THR A N 1
ATOM 751 C CA . THR A 1 98 ? 4.564 4.578 20.304 1.00 94.25 98 THR A CA 1
ATOM 752 C C . THR A 1 98 ? 4.853 4.030 21.700 1.00 94.25 98 THR A C 1
ATOM 754 O O . THR A 1 98 ? 4.155 3.157 22.217 1.00 94.25 98 THR A O 1
ATOM 757 N N . THR A 1 99 ? 5.904 4.530 22.353 1.00 93.25 99 THR A N 1
ATOM 758 C CA . THR A 1 99 ? 6.155 4.228 23.776 1.00 93.25 99 THR A CA 1
ATOM 759 C C . THR A 1 99 ? 5.277 5.050 24.731 1.00 93.25 99 THR A C 1
ATOM 761 O O . THR A 1 99 ? 5.272 4.786 25.936 1.00 93.25 99 THR A O 1
ATOM 764 N N . LYS A 1 100 ? 4.531 6.035 24.217 1.00 91.50 100 LYS A N 1
ATOM 765 C CA . LYS A 1 100 ? 3.798 7.044 24.985 1.00 91.50 100 LYS A CA 1
ATOM 766 C C . LYS A 1 100 ? 2.322 6.632 25.109 1.00 91.50 100 LYS A C 1
ATOM 768 O O . LYS A 1 100 ? 1.745 6.170 24.137 1.00 91.50 100 LYS A O 1
ATOM 773 N N . PRO A 1 101 ? 1.683 6.797 26.280 1.00 90.75 101 PRO A N 1
ATOM 774 C CA . PRO A 1 101 ? 0.261 6.484 26.450 1.00 90.75 101 PRO A CA 1
ATOM 775 C C . PRO A 1 101 ? -0.677 7.444 25.721 1.00 90.75 101 PRO A C 1
ATOM 777 O O . PRO A 1 101 ? -1.830 7.107 25.482 1.00 90.75 101 PRO A O 1
ATOM 780 N N . GLU A 1 102 ? -0.186 8.628 25.370 1.00 87.62 102 GLU A N 1
ATOM 781 C CA . GLU A 1 102 ? -0.942 9.676 24.701 1.00 87.62 102 GLU A CA 1
ATOM 782 C C . GLU A 1 102 ? -0.221 10.050 23.407 1.00 87.62 102 GLU A C 1
ATOM 784 O O . GLU A 1 102 ? 1.000 10.234 23.401 1.00 87.62 102 GLU A O 1
ATOM 789 N N . HIS A 1 103 ? -0.981 10.192 22.323 1.00 86.00 103 HIS A N 1
ATOM 790 C CA . HIS A 1 103 ? -0.480 10.649 21.035 1.00 86.00 103 HIS A CA 1
ATOM 791 C C . HIS A 1 103 ? -1.575 11.434 20.314 1.00 86.00 103 HIS A C 1
ATOM 793 O O . HIS A 1 103 ? -2.698 10.963 20.154 1.00 86.00 103 HIS A O 1
ATOM 799 N N . THR A 1 104 ? -1.251 12.638 19.855 1.00 79.25 104 THR A N 1
ATOM 800 C CA . THR A 1 104 ? -2.215 13.488 19.152 1.00 79.25 104 THR A CA 1
ATOM 801 C C . THR A 1 104 ? -2.364 13.033 17.703 1.00 79.25 104 THR A C 1
ATOM 803 O O . THR A 1 104 ? -1.371 12.905 16.984 1.00 79.25 104 THR A O 1
ATOM 806 N N . ALA A 1 105 ? -3.596 12.837 17.231 1.00 70.75 105 ALA A N 1
ATOM 807 C CA . ALA A 1 105 ? -3.846 12.550 15.822 1.00 70.75 105 ALA A CA 1
ATOM 808 C C . ALA A 1 105 ? -3.248 13.640 14.911 1.00 70.75 105 ALA A C 1
ATOM 810 O O . ALA A 1 105 ? -3.387 14.840 15.152 1.00 70.75 105 ALA A O 1
ATOM 811 N N . GLY A 1 106 ? -2.538 13.216 13.863 1.00 71.56 106 GLY A N 1
ATOM 812 C CA . GLY A 1 106 ? -1.850 14.121 12.938 1.00 71.56 106 GLY A CA 1
ATOM 813 C C . GLY A 1 106 ? -0.527 14.701 13.450 1.00 71.56 106 GLY A C 1
ATOM 814 O O . GLY A 1 106 ? 0.092 15.485 12.728 1.00 71.56 106 GLY A O 1
ATOM 815 N N . ALA A 1 107 ? -0.067 14.321 14.649 1.00 79.94 107 ALA A N 1
ATOM 816 C CA . ALA A 1 107 ? 1.298 14.607 15.074 1.00 79.94 107 ALA A CA 1
ATOM 817 C C . ALA A 1 107 ? 2.320 13.957 14.126 1.00 79.94 107 ALA A C 1
ATOM 819 O O . ALA A 1 107 ? 2.042 12.974 13.433 1.00 79.94 107 ALA A O 1
ATOM 820 N N . VAL A 1 108 ? 3.514 14.547 14.080 1.00 82.44 108 VAL A N 1
ATOM 821 C CA . VAL A 1 108 ? 4.642 13.975 13.344 1.00 82.44 108 VAL A CA 1
ATOM 822 C C . VAL A 1 108 ? 5.048 12.679 14.037 1.00 82.44 108 VAL A C 1
ATOM 824 O O . VAL A 1 108 ? 5.317 12.699 15.231 1.00 82.44 108 VAL A O 1
ATOM 827 N N . ILE A 1 109 ? 5.108 11.590 13.273 1.00 85.44 109 ILE A N 1
ATOM 828 C CA . ILE A 1 109 ? 5.559 10.285 13.763 1.00 85.44 109 ILE A CA 1
ATOM 829 C C . ILE A 1 109 ? 7.082 10.331 13.901 1.00 85.44 109 ILE A C 1
ATOM 831 O O . ILE A 1 109 ? 7.779 10.548 12.903 1.00 85.44 109 ILE A O 1
ATOM 835 N N . GLU A 1 110 ? 7.581 10.146 15.120 1.00 86.06 110 GLU A N 1
ATOM 836 C CA . GLU A 1 110 ? 9.012 10.184 15.443 1.00 86.06 110 GLU A CA 1
ATOM 837 C C . GLU A 1 110 ? 9.761 8.963 14.868 1.00 86.06 110 GLU A C 1
ATOM 839 O O . GLU A 1 110 ? 9.162 7.956 14.486 1.00 86.06 110 GLU A O 1
ATOM 844 N N . ASP A 1 111 ? 11.091 9.044 14.757 1.00 82.56 111 ASP A N 1
ATOM 845 C CA . ASP A 1 111 ? 11.908 8.010 14.094 1.00 82.56 111 ASP A CA 1
ATOM 846 C C . ASP A 1 111 ? 11.845 6.630 14.785 1.00 82.56 111 ASP A C 1
ATOM 848 O O . ASP A 1 111 ? 12.090 5.606 14.143 1.00 82.56 111 ASP A O 1
ATOM 852 N N . ASP A 1 112 ? 11.533 6.589 16.083 1.00 85.50 112 ASP A N 1
ATOM 853 C CA . ASP A 1 112 ? 11.350 5.373 16.883 1.00 85.50 112 ASP A CA 1
ATOM 854 C C . ASP A 1 112 ? 9.891 4.884 16.943 1.00 85.50 112 ASP A C 1
ATOM 856 O O . ASP A 1 112 ? 9.622 3.803 17.471 1.00 85.50 112 ASP A O 1
ATOM 860 N N . GLU A 1 113 ? 8.960 5.637 16.359 1.00 92.12 113 GLU A N 1
ATOM 861 C CA . GLU A 1 113 ? 7.541 5.306 16.268 1.00 92.12 113 GLU A CA 1
ATOM 862 C C . GLU A 1 113 ? 7.218 4.649 14.915 1.00 92.12 113 GLU A C 1
ATOM 864 O O . GLU A 1 113 ? 7.889 4.859 13.897 1.00 92.12 113 GLU A O 1
ATOM 869 N N . ILE A 1 114 ? 6.167 3.825 14.885 1.00 93.19 114 ILE A N 1
ATOM 870 C CA . ILE A 1 114 ? 5.746 3.119 13.667 1.00 93.19 114 ILE A CA 1
ATOM 871 C C . ILE A 1 114 ? 4.347 3.568 13.276 1.00 93.19 114 ILE A C 1
ATOM 873 O O . ILE A 1 114 ? 3.375 3.264 13.965 1.00 93.19 114 ILE A O 1
ATOM 877 N N . GLY A 1 115 ? 4.234 4.221 12.122 1.00 94.75 115 GLY A N 1
ATOM 878 C CA . GLY A 1 115 ? 2.944 4.477 11.494 1.00 94.75 115 GLY A CA 1
ATOM 879 C C . GLY A 1 115 ? 2.452 3.260 10.718 1.00 94.75 115 GLY A C 1
ATOM 880 O O . GLY A 1 115 ? 3.235 2.538 10.102 1.00 94.75 115 GLY A O 1
ATOM 881 N N . ILE A 1 116 ? 1.144 3.047 10.699 1.00 95.75 116 ILE A N 1
ATOM 882 C CA . ILE A 1 116 ? 0.480 2.021 9.901 1.00 95.75 116 ILE A CA 1
ATOM 883 C C . ILE A 1 116 ? -0.695 2.680 9.196 1.00 95.75 116 ILE A C 1
ATOM 885 O O . ILE A 1 116 ? -1.595 3.197 9.847 1.00 95.75 116 ILE A O 1
ATOM 889 N N . ARG A 1 117 ? -0.713 2.628 7.869 1.00 96.38 117 ARG A N 1
ATOM 890 C CA . ARG A 1 117 ? -1.878 3.002 7.070 1.00 96.38 117 ARG A CA 1
ATOM 891 C C . ARG A 1 117 ? -2.556 1.748 6.559 1.00 96.38 117 ARG A C 1
ATOM 893 O O . ARG A 1 117 ? -1.940 0.973 5.825 1.00 96.38 117 ARG A O 1
ATOM 900 N N . PHE A 1 118 ? -3.809 1.545 6.937 1.00 97.00 118 PHE A N 1
ATOM 901 C CA . PHE A 1 118 ? -4.593 0.415 6.454 1.00 97.00 118 PHE A CA 1
ATOM 902 C C . PHE A 1 118 ? -5.186 0.750 5.086 1.00 97.00 118 PHE A C 1
ATOM 904 O O . PHE A 1 118 ? -5.573 1.893 4.839 1.00 97.00 118 PHE A O 1
ATOM 911 N N . GLN A 1 119 ? -5.234 -0.230 4.181 1.00 96.81 119 GLN A N 1
ATOM 912 C CA . GLN A 1 119 ? -5.920 -0.066 2.903 1.00 96.81 119 GLN A CA 1
ATOM 913 C C . GLN A 1 119 ? -7.375 0.356 3.149 1.00 96.81 119 GLN A C 1
ATOM 915 O O . GLN A 1 119 ? -8.104 -0.374 3.819 1.00 96.81 119 GLN A O 1
ATOM 920 N N . PRO A 1 120 ? -7.812 1.506 2.608 1.00 96.25 120 PRO A N 1
ATOM 921 C CA . PRO A 1 120 ? -9.205 1.913 2.677 1.00 96.25 120 PRO A CA 1
ATOM 922 C C . PRO A 1 120 ? -10.131 0.884 2.028 1.00 96.25 120 PRO A C 1
ATOM 924 O O . PRO A 1 120 ? -9.794 0.271 1.012 1.00 96.25 120 PRO A O 1
ATOM 927 N N . PHE A 1 121 ? -11.327 0.747 2.584 1.00 95.94 121 PHE A N 1
ATOM 928 C CA . PHE A 1 121 ? -12.372 -0.141 2.079 1.00 95.94 121 PHE A CA 1
ATOM 929 C C . PHE A 1 121 ? -13.736 0.542 2.182 1.00 95.94 121 PHE A C 1
ATOM 931 O O . PHE A 1 121 ? -13.868 1.611 2.776 1.00 95.94 121 PHE A O 1
ATOM 938 N N . VAL A 1 122 ? -14.758 -0.040 1.561 1.00 95.94 122 VAL A N 1
ATOM 939 C CA . VAL A 1 122 ? -16.129 0.483 1.595 1.00 95.94 122 VAL A CA 1
ATOM 940 C C . VAL A 1 122 ? -16.979 -0.462 2.433 1.00 95.94 122 VAL A C 1
ATOM 942 O O . VAL A 1 122 ? -16.979 -1.664 2.182 1.00 95.94 122 VAL A O 1
ATOM 945 N N . LEU A 1 123 ? -17.690 0.077 3.423 1.00 96.00 123 LEU A N 1
ATOM 946 C CA . LEU A 1 123 ? -18.595 -0.694 4.275 1.00 96.00 123 LEU A CA 1
ATOM 947 C C . LEU A 1 123 ? -19.841 -1.142 3.499 1.00 96.00 123 LEU A C 1
ATOM 949 O O . LEU A 1 123 ? -20.244 -0.517 2.511 1.00 96.00 123 LEU A O 1
ATOM 953 N N . ALA A 1 124 ? -20.494 -2.198 3.989 1.00 93.50 124 ALA A N 1
ATOM 954 C CA . ALA A 1 124 ? -21.778 -2.667 3.481 1.00 93.50 124 ALA A CA 1
ATOM 955 C C . ALA A 1 124 ? -22.782 -1.521 3.236 1.00 93.50 124 ALA A C 1
ATOM 957 O O . ALA A 1 124 ? -23.038 -0.691 4.106 1.00 93.50 124 ALA A O 1
ATOM 958 N N . GLY A 1 125 ? -23.372 -1.497 2.036 1.00 91.94 125 GLY A N 1
ATOM 959 C CA . GLY A 1 125 ? -24.311 -0.457 1.598 1.00 91.94 125 GLY A CA 1
ATOM 960 C C . GLY A 1 125 ? -23.662 0.722 0.863 1.00 91.94 125 GLY A C 1
ATOM 961 O O . GLY A 1 125 ? -24.373 1.483 0.207 1.00 91.94 125 GLY A O 1
ATOM 962 N N . GLY A 1 126 ? -22.333 0.859 0.914 1.00 92.44 126 GLY A N 1
ATOM 963 C CA . GLY A 1 126 ? -21.600 1.841 0.119 1.00 92.44 126 GLY A CA 1
ATOM 964 C C . GLY A 1 126 ? -21.489 1.450 -1.356 1.00 92.44 126 GLY A C 1
ATOM 965 O O . GLY A 1 126 ? -21.678 0.293 -1.741 1.00 92.44 126 GLY A O 1
ATOM 966 N N . ALA A 1 127 ? -21.180 2.430 -2.207 1.00 90.69 127 ALA A N 1
ATOM 967 C CA . ALA A 1 127 ? -20.971 2.176 -3.629 1.00 90.69 127 ALA A CA 1
ATOM 968 C C . ALA A 1 127 ? -19.653 1.405 -3.843 1.00 90.69 127 ALA A C 1
ATOM 970 O O . ALA A 1 127 ? -18.617 1.841 -3.336 1.00 90.69 127 ALA A O 1
ATOM 971 N N . PRO A 1 128 ? -19.653 0.294 -4.601 1.00 84.62 128 PRO A N 1
ATOM 972 C CA . PRO A 1 128 ? -18.429 -0.443 -4.874 1.00 84.62 128 PRO A CA 1
ATOM 973 C C . PRO A 1 128 ? -17.458 0.420 -5.684 1.00 84.62 128 PRO A C 1
ATOM 975 O O . PRO A 1 128 ? -17.856 1.117 -6.620 1.00 84.62 128 PRO A O 1
ATOM 978 N N . ILE A 1 129 ? -16.174 0.339 -5.342 1.00 86.31 129 ILE A N 1
ATOM 979 C CA . ILE A 1 129 ? -15.089 0.997 -6.070 1.00 86.31 129 ILE A CA 1
ATOM 980 C C . ILE A 1 129 ? -14.154 -0.098 -6.570 1.00 86.31 129 ILE A C 1
ATOM 982 O O . ILE A 1 129 ? -13.618 -0.871 -5.778 1.00 86.31 129 ILE A O 1
ATOM 986 N N . ASP A 1 130 ? -13.960 -0.170 -7.885 1.00 90.00 130 ASP A N 1
ATOM 987 C CA . ASP A 1 130 ? -13.009 -1.109 -8.473 1.00 90.00 130 ASP A CA 1
ATOM 988 C C . ASP A 1 130 ? -11.585 -0.551 -8.375 1.00 90.00 130 ASP A C 1
ATOM 990 O O . ASP A 1 130 ? -11.159 0.296 -9.171 1.00 90.00 130 ASP A O 1
ATOM 994 N N . LEU A 1 131 ? -10.870 -1.026 -7.359 1.00 93.88 131 LEU A N 1
ATOM 995 C CA . LEU A 1 131 ? -9.478 -0.687 -7.085 1.00 93.88 131 LEU A CA 1
ATOM 996 C C . LEU A 1 131 ? -8.506 -1.792 -7.510 1.00 93.88 131 LEU A C 1
ATOM 998 O O . LEU A 1 131 ? -7.303 -1.635 -7.302 1.00 93.88 131 LEU A O 1
ATOM 1002 N N . ALA A 1 132 ? -8.990 -2.882 -8.116 1.00 96.25 132 ALA A N 1
ATOM 1003 C CA . ALA A 1 132 ? -8.165 -4.043 -8.413 1.00 96.25 132 ALA A CA 1
ATOM 1004 C C . ALA A 1 132 ? -7.004 -3.683 -9.352 1.00 96.25 132 ALA A C 1
ATOM 1006 O O . ALA A 1 132 ? -7.192 -3.127 -10.438 1.00 96.25 132 ALA A O 1
ATOM 1007 N N . GLY A 1 133 ? -5.779 -3.977 -8.913 1.00 97.38 133 GLY A N 1
ATOM 1008 C CA . GLY A 1 133 ? -4.553 -3.629 -9.635 1.00 97.38 133 GLY A CA 1
ATOM 1009 C C . GLY A 1 133 ? -4.252 -2.126 -9.748 1.00 97.38 133 GLY A C 1
ATOM 1010 O O . GLY A 1 133 ? -3.253 -1.773 -10.369 1.00 97.38 133 GLY A O 1
ATOM 1011 N N . ARG A 1 134 ? -5.060 -1.218 -9.183 1.00 97.94 134 ARG A N 1
ATOM 1012 C CA . ARG A 1 134 ? -4.796 0.227 -9.285 1.00 97.94 134 ARG A CA 1
ATOM 1013 C C . ARG A 1 134 ? -3.629 0.667 -8.398 1.00 97.94 134 ARG A C 1
ATOM 1015 O O . ARG A 1 134 ? -3.250 -0.016 -7.445 1.00 97.94 134 ARG A O 1
ATOM 1022 N N . GLY A 1 135 ? -3.082 1.834 -8.721 1.00 96.94 135 GLY A N 1
ATOM 1023 C CA . GLY A 1 135 ? -2.013 2.504 -7.991 1.00 96.94 135 GLY A CA 1
ATOM 1024 C C . GLY A 1 135 ? -2.387 2.953 -6.574 1.00 96.94 135 GLY A C 1
ATOM 1025 O O . GLY A 1 135 ? -3.550 2.953 -6.164 1.00 96.94 135 GLY A O 1
ATOM 1026 N N . LEU A 1 136 ? -1.381 3.373 -5.815 1.00 96.69 136 LEU A N 1
ATOM 1027 C CA . LEU A 1 136 ? -1.468 3.747 -4.405 1.00 96.69 136 LEU A CA 1
ATOM 1028 C C . LEU A 1 136 ? -2.306 5.002 -4.170 1.00 96.69 136 LEU A C 1
ATOM 1030 O O . LEU A 1 136 ? -3.014 5.075 -3.166 1.00 96.69 136 LEU A O 1
ATOM 1034 N N . PHE A 1 137 ? -2.265 5.964 -5.094 1.00 95.25 137 PHE A N 1
ATOM 1035 C CA . PHE A 1 137 ? -3.125 7.150 -5.027 1.00 95.25 137 PHE A CA 1
ATOM 1036 C C . PHE A 1 137 ? -4.598 6.791 -5.205 1.00 95.25 137 PHE A C 1
ATOM 1038 O O . PHE A 1 137 ? -5.438 7.219 -4.419 1.00 95.25 137 PHE A O 1
ATOM 1045 N N . ALA A 1 138 ? -4.913 5.963 -6.205 1.00 95.62 138 ALA A N 1
ATOM 1046 C CA . ALA A 1 138 ? -6.280 5.509 -6.449 1.00 95.62 138 ALA A CA 1
ATOM 1047 C C . ALA A 1 138 ? -6.818 4.684 -5.270 1.00 95.62 138 ALA A C 1
ATOM 1049 O O . ALA A 1 138 ? -7.982 4.814 -4.906 1.00 95.62 138 ALA A O 1
ATOM 1050 N N . ARG A 1 139 ? -5.949 3.885 -4.638 1.00 95.31 139 ARG A N 1
ATOM 1051 C CA . ARG A 1 139 ? -6.260 3.124 -3.421 1.00 95.31 139 ARG A CA 1
ATOM 1052 C C . ARG A 1 139 ? -6.346 3.978 -2.153 1.00 95.31 139 ARG A C 1
ATOM 1054 O O . ARG A 1 139 ? -6.691 3.443 -1.110 1.00 95.31 139 ARG A O 1
ATOM 1061 N N . GLY A 1 140 ? -6.016 5.271 -2.201 1.00 94.31 140 GLY A N 1
ATOM 1062 C CA . GLY A 1 140 ? -6.017 6.142 -1.021 1.00 94.31 140 GLY A CA 1
ATOM 1063 C C . GLY A 1 140 ? -4.930 5.809 0.010 1.00 94.31 140 GLY A C 1
ATOM 1064 O O . GLY A 1 140 ? -5.059 6.175 1.175 1.00 94.31 140 GLY A O 1
ATOM 1065 N N . LEU A 1 141 ? -3.864 5.114 -0.401 1.00 95.38 141 LEU A N 1
ATOM 1066 C CA . LEU A 1 141 ? -2.706 4.805 0.447 1.00 95.38 141 LEU A CA 1
ATOM 1067 C C . LEU A 1 141 ? -1.679 5.946 0.458 1.00 95.38 141 LEU A C 1
ATOM 1069 O O . LEU A 1 141 ? -0.968 6.128 1.447 1.00 95.38 141 LEU A O 1
ATOM 1073 N N . HIS A 1 142 ? -1.638 6.759 -0.598 1.00 94.31 142 HIS A N 1
ATOM 1074 C CA . HIS A 1 142 ? -0.874 8.005 -0.647 1.00 94.31 142 HIS A CA 1
ATOM 1075 C C . HIS A 1 142 ? -1.728 9.161 -1.164 1.00 94.31 142 HIS A C 1
ATOM 1077 O O . HIS A 1 142 ? -2.702 8.967 -1.890 1.00 94.31 142 HIS A O 1
ATOM 1083 N N . PHE A 1 143 ? -1.325 10.377 -0.799 1.00 89.19 143 PHE A N 1
ATOM 1084 C CA . PHE A 1 143 ? -2.006 11.615 -1.156 1.00 89.19 143 PHE A CA 1
ATOM 1085 C C . PHE A 1 143 ? -1.009 12.584 -1.782 1.00 89.19 143 PHE A C 1
ATOM 1087 O O . PHE A 1 143 ? 0.143 12.677 -1.351 1.00 89.19 143 PHE A O 1
ATOM 1094 N N . SER A 1 144 ? -1.440 13.302 -2.815 1.00 84.44 144 SER A N 1
ATOM 1095 C CA . SER A 1 144 ? -0.602 14.305 -3.469 1.00 84.44 144 SER A CA 1
ATOM 1096 C C . SER A 1 144 ? -0.287 15.469 -2.532 1.00 84.44 144 SER A C 1
ATOM 1098 O O . SER A 1 144 ? -1.157 15.917 -1.789 1.00 84.44 144 SER A O 1
ATOM 1100 N N . GLY A 1 145 ? 0.931 16.005 -2.620 1.00 80.62 145 GLY A N 1
ATOM 1101 C CA . GLY A 1 145 ? 1.343 17.211 -1.891 1.00 80.62 145 GLY A CA 1
ATOM 1102 C C . GLY A 1 145 ? 1.940 16.966 -0.503 1.00 80.62 145 GLY A C 1
ATOM 1103 O O . GLY A 1 145 ? 2.508 17.893 0.066 1.00 80.62 145 GLY A O 1
ATOM 1104 N N . LEU A 1 146 ? 1.885 15.735 0.017 1.00 80.56 146 LEU A N 1
ATOM 1105 C CA . LEU A 1 146 ? 2.532 15.352 1.273 1.00 80.56 146 LEU A CA 1
ATOM 1106 C C . LEU A 1 146 ? 3.438 14.139 1.055 1.00 80.56 146 LEU A C 1
ATOM 1108 O O . LEU A 1 146 ? 3.000 13.096 0.562 1.00 80.56 146 LEU A O 1
ATOM 1112 N N . VAL A 1 147 ? 4.712 14.277 1.432 1.00 84.69 147 VAL A N 1
ATOM 1113 C CA . VAL A 1 147 ? 5.652 13.153 1.437 1.00 84.69 147 VAL A CA 1
ATOM 1114 C C . VAL A 1 147 ? 5.320 12.269 2.630 1.00 84.69 147 VAL A C 1
ATOM 1116 O O . VAL A 1 147 ? 5.396 12.713 3.771 1.00 84.69 147 VAL A O 1
ATOM 1119 N N . THR A 1 148 ? 4.933 11.024 2.365 1.00 86.38 148 THR A N 1
ATOM 1120 C CA . THR A 1 148 ? 4.658 10.035 3.408 1.00 86.38 148 THR A CA 1
ATOM 1121 C C . THR A 1 148 ? 5.986 9.655 4.075 1.00 86.38 148 THR A C 1
ATOM 1123 O O . THR A 1 148 ? 6.896 9.221 3.360 1.00 86.38 148 THR A O 1
ATOM 1126 N N . PRO A 1 149 ? 6.128 9.830 5.402 1.00 86.81 149 PRO A N 1
ATOM 1127 C CA . PRO A 1 149 ? 7.334 9.446 6.131 1.00 86.81 149 PRO A CA 1
ATOM 1128 C C . PRO A 1 149 ? 7.712 7.970 5.939 1.00 86.81 149 PRO A C 1
ATOM 1130 O O . PRO A 1 149 ? 6.851 7.104 5.789 1.00 86.81 149 PRO A O 1
ATOM 1133 N N . GLY A 1 150 ? 9.015 7.673 5.949 1.00 86.12 150 GLY A N 1
ATOM 1134 C CA . GLY A 1 150 ? 9.536 6.322 5.690 1.00 86.12 150 GLY A CA 1
ATOM 1135 C C . GLY A 1 150 ? 9.252 5.297 6.797 1.00 86.12 150 GLY A C 1
ATOM 1136 O O . GLY A 1 150 ? 9.356 4.094 6.555 1.00 86.12 150 GLY A O 1
ATOM 1137 N N . ASN A 1 151 ? 8.878 5.761 7.991 1.00 88.94 151 ASN A N 1
ATOM 1138 C CA . ASN A 1 151 ? 8.427 4.955 9.129 1.00 88.94 151 ASN A CA 1
ATOM 1139 C C . ASN A 1 151 ? 6.927 4.597 9.066 1.00 88.94 151 ASN A C 1
ATOM 1141 O O . ASN A 1 151 ? 6.427 3.932 9.973 1.00 88.94 151 ASN A O 1
ATOM 1145 N N . ILE A 1 152 ? 6.212 4.970 7.994 1.00 93.44 152 ILE A N 1
ATOM 1146 C CA . ILE A 1 152 ? 4.838 4.517 7.746 1.00 93.44 152 ILE A CA 1
ATOM 1147 C C . ILE A 1 152 ? 4.844 3.219 6.936 1.00 93.44 152 ILE A C 1
ATOM 1149 O O . ILE A 1 152 ? 5.329 3.149 5.805 1.00 93.44 152 ILE A O 1
ATOM 1153 N N . LEU A 1 153 ? 4.259 2.183 7.523 1.00 95.50 153 LEU A N 1
ATOM 1154 C CA . LEU A 1 153 ? 3.961 0.912 6.883 1.00 95.50 153 LEU A CA 1
ATOM 1155 C C . LEU A 1 153 ? 2.595 0.980 6.198 1.00 95.50 153 LEU A C 1
ATOM 1157 O O . LEU A 1 153 ? 1.643 1.531 6.744 1.00 95.50 153 LEU A O 1
ATOM 1161 N N . LEU A 1 154 ? 2.476 0.363 5.027 1.00 97.44 154 LEU A N 1
ATOM 1162 C CA . LEU A 1 154 ? 1.197 0.178 4.348 1.00 97.44 154 LEU A CA 1
ATOM 1163 C C . LEU A 1 154 ? 0.697 -1.239 4.628 1.00 97.44 154 LEU A C 1
ATOM 1165 O O . LEU A 1 154 ? 1.380 -2.214 4.310 1.00 97.44 154 LEU A O 1
ATOM 1169 N N . SER A 1 155 ? -0.487 -1.361 5.222 1.00 97.75 155 SER A N 1
ATOM 1170 C CA . SER A 1 155 ? -1.171 -2.637 5.420 1.00 97.75 155 SER A CA 1
ATOM 1171 C C . SER A 1 155 ? -2.144 -2.864 4.266 1.00 97.75 155 SER A C 1
ATOM 1173 O O . SER A 1 155 ? -3.288 -2.409 4.287 1.00 97.75 155 SER A O 1
ATOM 1175 N N . CYS A 1 156 ? -1.643 -3.525 3.228 1.00 97.88 156 CYS A N 1
ATOM 1176 C CA . CYS A 1 156 ? -2.342 -3.781 1.975 1.00 97.88 156 CYS A CA 1
ATOM 1177 C C . CYS A 1 156 ? -3.227 -5.026 2.081 1.00 97.88 156 CYS A C 1
ATOM 1179 O O . CYS A 1 156 ? -2.867 -5.970 2.785 1.00 97.88 156 CYS A O 1
ATOM 1181 N N . GLU A 1 157 ? -4.313 -5.083 1.313 1.00 97.56 157 GLU A N 1
ATOM 1182 C CA . GLU A 1 157 ? -5.169 -6.263 1.160 1.00 97.56 157 GLU A CA 1
ATOM 1183 C C . GLU A 1 157 ? -5.204 -6.705 -0.306 1.00 97.56 157 GLU A C 1
ATOM 1185 O O . GLU A 1 157 ? -5.521 -5.927 -1.204 1.00 97.56 157 GLU A O 1
ATOM 1190 N N . CYS A 1 158 ? -4.845 -7.962 -0.575 1.00 97.56 158 CYS A N 1
ATOM 1191 C CA . CYS A 1 158 ? -4.814 -8.466 -1.944 1.00 97.56 158 CYS A CA 1
ATOM 1192 C C . CYS A 1 158 ? -6.225 -8.654 -2.517 1.00 97.56 158 CYS A C 1
ATOM 1194 O O . CYS A 1 158 ? -6.984 -9.471 -2.004 1.00 97.56 158 CYS A O 1
ATOM 1196 N N . ASP A 1 159 ? -6.508 -8.036 -3.666 1.00 95.62 159 ASP A N 1
ATOM 1197 C CA . ASP A 1 159 ? -7.822 -8.114 -4.329 1.00 95.62 159 ASP A CA 1
ATOM 1198 C C . ASP A 1 159 ? -8.206 -9.539 -4.792 1.00 95.62 159 ASP A C 1
ATOM 1200 O O . ASP A 1 159 ? -9.362 -9.802 -5.104 1.00 95.62 159 ASP A O 1
ATOM 1204 N N . GLN A 1 160 ? -7.239 -10.464 -4.872 1.00 96.50 160 GLN A N 1
ATOM 1205 C CA . GLN A 1 160 ? -7.455 -11.841 -5.338 1.00 96.50 160 GLN A CA 1
ATOM 1206 C C . GLN A 1 160 ? -7.577 -12.852 -4.198 1.00 96.50 160 GLN A C 1
ATOM 1208 O O . GLN A 1 160 ? -8.477 -13.686 -4.208 1.00 96.50 160 GLN A O 1
ATOM 1213 N N . CYS A 1 161 ? -6.656 -12.829 -3.227 1.00 97.31 161 CYS A N 1
ATOM 1214 C CA . CYS A 1 161 ? -6.664 -13.810 -2.135 1.00 97.31 161 CYS A CA 1
ATOM 1215 C C . CYS A 1 161 ? -7.215 -13.271 -0.809 1.00 97.31 161 CYS A C 1
ATOM 1217 O O . CYS A 1 161 ? -7.258 -14.036 0.152 1.00 97.31 161 CYS A O 1
ATOM 1219 N N . ALA A 1 162 ? -7.585 -11.984 -0.742 1.00 95.44 162 ALA A N 1
ATOM 1220 C CA . ALA A 1 162 ? -8.057 -11.277 0.457 1.00 95.44 162 ALA A CA 1
ATOM 1221 C C . ALA A 1 162 ? -7.104 -11.354 1.669 1.00 95.44 162 ALA A C 1
ATOM 1223 O O . ALA A 1 162 ? -7.456 -11.016 2.795 1.00 95.44 162 ALA A O 1
ATOM 1224 N N . ARG A 1 163 ? -5.863 -11.822 1.467 1.00 97.69 163 ARG A N 1
ATOM 1225 C CA . ARG A 1 163 ? -4.843 -11.840 2.516 1.00 97.69 163 ARG A CA 1
ATOM 1226 C C . ARG A 1 163 ? -4.166 -10.486 2.568 1.00 97.69 163 ARG A C 1
ATOM 1228 O O . ARG A 1 163 ? -3.750 -9.952 1.534 1.00 97.69 163 ARG A O 1
ATOM 1235 N N . THR A 1 164 ? -3.982 -9.986 3.781 1.00 97.88 164 THR A N 1
ATOM 1236 C CA . THR A 1 164 ? -3.227 -8.764 4.008 1.00 97.88 164 THR A CA 1
ATOM 1237 C C . THR A 1 164 ? -1.727 -9.019 4.033 1.00 97.88 164 THR A C 1
ATOM 1239 O O . THR A 1 164 ? -1.245 -10.121 4.322 1.00 97.88 164 THR A O 1
ATOM 1242 N N . PHE A 1 165 ? -0.963 -7.999 3.671 1.00 97.50 165 PHE A N 1
ATOM 1243 C CA . PHE A 1 165 ? 0.490 -8.004 3.746 1.00 97.50 165 PHE A CA 1
ATOM 1244 C C . PHE A 1 165 ? 0.997 -6.588 4.000 1.00 97.50 165 PHE A C 1
ATOM 1246 O O . PHE A 1 165 ? 0.345 -5.603 3.661 1.00 97.50 165 PHE A O 1
ATOM 1253 N N . VAL A 1 166 ? 2.182 -6.494 4.595 1.00 96.69 166 VAL A N 1
ATOM 1254 C CA . VAL A 1 166 ? 2.839 -5.211 4.828 1.00 96.69 166 VAL A CA 1
ATOM 1255 C C . VAL A 1 166 ? 3.718 -4.875 3.632 1.00 96.69 166 VAL A C 1
ATOM 1257 O O . VAL A 1 166 ? 4.520 -5.701 3.195 1.00 96.69 166 VAL A O 1
ATOM 1260 N N . ALA A 1 167 ? 3.596 -3.650 3.138 1.00 97.06 167 ALA A N 1
ATOM 1261 C CA . ALA A 1 167 ? 4.542 -3.051 2.214 1.00 97.06 167 ALA A CA 1
ATOM 1262 C C . ALA A 1 167 ? 5.134 -1.782 2.829 1.00 97.06 167 ALA A C 1
ATOM 1264 O O . ALA A 1 167 ? 4.502 -1.090 3.628 1.00 97.06 167 ALA A O 1
ATOM 1265 N N . ARG A 1 168 ? 6.364 -1.472 2.441 1.00 96.31 168 ARG A N 1
ATOM 1266 C CA . ARG A 1 168 ? 6.970 -0.163 2.660 1.00 96.31 168 ARG A CA 1
ATOM 1267 C C . ARG A 1 168 ? 6.929 0.626 1.366 1.00 96.31 168 ARG A C 1
ATOM 1269 O O . ARG A 1 168 ? 6.918 0.047 0.280 1.00 96.31 168 ARG A O 1
ATOM 1276 N N . SER A 1 169 ? 6.939 1.943 1.496 1.00 95.25 169 SER A N 1
ATOM 1277 C CA . SER A 1 169 ? 6.960 2.865 0.366 1.00 95.25 169 SER A CA 1
ATOM 1278 C C . SER A 1 169 ? 8.207 3.739 0.380 1.00 95.25 169 SER A C 1
ATOM 1280 O O . SER A 1 169 ? 8.789 3.997 1.433 1.00 95.25 169 SER A O 1
ATOM 1282 N N . PHE A 1 170 ? 8.595 4.244 -0.785 1.00 93.06 170 PHE A N 1
ATOM 1283 C CA . PHE A 1 170 ? 9.551 5.341 -0.911 1.00 93.06 170 PHE A CA 1
ATOM 1284 C C . PHE A 1 170 ? 9.064 6.340 -1.957 1.00 93.06 170 PHE A C 1
ATOM 1286 O O . PHE A 1 170 ? 8.374 5.978 -2.910 1.00 93.06 170 PHE A O 1
ATOM 1293 N N . HIS A 1 171 ? 9.446 7.601 -1.784 1.00 91.81 171 HIS A N 1
ATOM 1294 C CA . HIS A 1 171 ? 9.070 8.679 -2.686 1.00 91.81 171 HIS A CA 1
ATOM 1295 C C . HIS A 1 171 ? 10.102 8.829 -3.812 1.00 91.81 171 HIS A C 1
ATOM 1297 O O . HIS A 1 171 ? 11.236 9.238 -3.571 1.00 91.81 171 HIS A O 1
ATOM 1303 N N . ALA A 1 172 ? 9.704 8.554 -5.052 1.00 86.62 172 ALA A N 1
ATOM 1304 C CA . ALA A 1 172 ? 10.560 8.657 -6.234 1.00 86.62 172 ALA A CA 1
ATOM 1305 C C . ALA A 1 172 ? 10.657 10.097 -6.794 1.00 86.62 172 ALA A C 1
ATOM 1307 O O . ALA A 1 172 ? 11.674 10.463 -7.378 1.00 86.62 172 ALA A O 1
ATOM 1308 N N . GLY A 1 173 ? 9.627 10.929 -6.557 1.00 71.94 173 GLY A N 1
ATOM 1309 C CA . GLY A 1 173 ? 9.448 12.291 -7.105 1.00 71.94 173 GLY A CA 1
ATOM 1310 C C . GLY A 1 173 ? 10.580 13.296 -6.848 1.00 71.94 173 GLY A C 1
ATOM 1311 O O . GLY A 1 173 ? 11.178 13.798 -7.791 1.00 71.94 173 GLY A O 1
ATOM 1312 N N . PHE A 1 174 ? 10.888 13.610 -5.584 1.00 63.00 174 PHE A N 1
ATOM 1313 C CA . PHE A 1 174 ? 11.907 14.617 -5.235 1.00 63.00 174 PHE A CA 1
ATOM 1314 C C . PHE A 1 174 ? 13.346 14.102 -5.318 1.00 63.00 174 PHE A C 1
ATOM 1316 O O . PHE A 1 174 ? 14.276 14.894 -5.421 1.00 63.00 174 PHE A O 1
ATOM 1323 N N . ALA A 1 175 ? 13.528 12.783 -5.280 1.00 59.31 175 ALA A N 1
ATOM 1324 C CA . ALA A 1 175 ? 14.843 12.154 -5.261 1.00 59.31 175 ALA A CA 1
ATOM 1325 C C . ALA A 1 175 ? 15.463 11.998 -6.660 1.00 59.31 175 ALA A C 1
ATOM 1327 O O . ALA A 1 175 ? 16.521 11.387 -6.761 1.00 59.31 175 ALA A O 1
ATOM 1328 N N . GLN A 1 176 ? 14.793 12.494 -7.715 1.00 73.81 176 GLN A N 1
ATOM 1329 C CA . GLN A 1 176 ? 15.141 12.238 -9.117 1.00 73.81 176 GLN A CA 1
ATOM 1330 C C . GLN A 1 176 ? 15.510 10.770 -9.326 1.00 73.81 176 GLN A C 1
ATOM 1332 O O . GLN A 1 176 ? 16.594 10.458 -9.793 1.00 73.81 176 GLN A O 1
ATOM 1337 N N . SER A 1 177 ? 14.642 9.858 -8.897 1.00 87.44 177 SER A N 1
ATOM 1338 C CA . SER A 1 177 ? 14.906 8.427 -9.021 1.00 87.44 177 SER A CA 1
ATOM 1339 C C . SER A 1 177 ? 13.779 7.763 -9.787 1.00 87.44 177 SER A C 1
ATOM 1341 O O . SER A 1 177 ? 12.609 8.069 -9.554 1.00 87.44 177 SER A O 1
ATOM 1343 N N . GLY A 1 178 ? 14.133 6.854 -10.686 1.00 92.19 178 GLY A N 1
ATOM 1344 C CA . GLY A 1 178 ? 13.179 5.945 -11.307 1.00 92.19 178 GLY A CA 1
ATOM 1345 C C . GLY A 1 178 ? 13.097 4.641 -10.517 1.00 92.19 178 GLY A C 1
ATOM 1346 O O . GLY A 1 178 ? 13.974 4.332 -9.707 1.00 92.19 178 GLY A O 1
ATOM 1347 N N . TYR A 1 179 ? 12.064 3.837 -10.758 1.00 95.56 179 TYR A N 1
ATOM 1348 C CA . TYR A 1 179 ? 12.001 2.501 -10.173 1.00 95.56 179 TYR A CA 1
ATOM 1349 C C . TYR A 1 179 ? 11.310 1.483 -11.072 1.00 95.56 179 TYR A C 1
ATOM 1351 O O . TYR A 1 179 ? 10.476 1.819 -11.913 1.00 95.56 179 TYR A O 1
ATOM 1359 N N . PHE A 1 180 ? 11.641 0.219 -10.843 1.00 97.56 180 PHE A N 1
ATOM 1360 C CA . PHE A 1 180 ? 11.159 -0.927 -11.594 1.00 97.56 180 PHE A CA 1
ATOM 1361 C C . PHE A 1 180 ? 10.791 -2.056 -10.637 1.00 97.56 180 PHE A C 1
ATOM 1363 O O . PHE A 1 180 ? 11.485 -2.279 -9.645 1.00 97.56 180 PHE A O 1
ATOM 1370 N N . TYR A 1 181 ? 9.739 -2.800 -10.961 1.00 98.56 181 TYR A N 1
ATOM 1371 C CA . TYR A 1 181 ? 9.437 -4.060 -10.286 1.00 98.56 181 TYR A CA 1
ATOM 1372 C C . TYR A 1 181 ? 10.007 -5.228 -11.092 1.00 98.56 181 TYR A C 1
ATOM 1374 O O . TYR A 1 181 ? 10.117 -5.160 -12.320 1.00 98.56 181 TYR A O 1
ATOM 1382 N N . SER A 1 182 ? 10.416 -6.293 -10.411 1.00 98.62 182 SER A N 1
ATOM 1383 C CA . SER A 1 182 ? 10.776 -7.554 -11.061 1.00 98.62 182 SER A CA 1
ATOM 1384 C C . SER A 1 182 ? 9.526 -8.231 -11.639 1.00 98.62 182 SER A C 1
ATOM 1386 O O . SER A 1 182 ? 8.410 -7.924 -11.226 1.00 98.62 182 SER A O 1
ATOM 1388 N N . GLU A 1 183 ? 9.666 -9.156 -12.590 1.00 98.38 183 GLU A N 1
ATOM 1389 C CA . GLU A 1 183 ? 8.514 -9.861 -13.190 1.00 98.38 183 GLU A CA 1
ATOM 1390 C C . GLU A 1 183 ? 7.706 -10.636 -12.134 1.00 98.38 183 GLU A C 1
ATOM 1392 O O . GLU A 1 183 ? 6.470 -10.653 -12.151 1.00 98.38 183 GLU A O 1
ATOM 1397 N N . SER A 1 184 ? 8.416 -11.204 -11.153 1.00 97.88 184 SER A N 1
ATOM 1398 C CA . SER A 1 184 ? 7.838 -11.833 -9.962 1.00 97.88 184 SER A CA 1
ATOM 1399 C C . SER A 1 184 ? 7.127 -10.856 -9.025 1.00 97.88 184 SER A C 1
ATOM 1401 O O . SER A 1 184 ? 6.417 -11.293 -8.119 1.00 97.88 184 SER A O 1
ATOM 1403 N N . GLY A 1 185 ? 7.319 -9.546 -9.212 1.00 97.69 185 GLY A N 1
ATOM 1404 C CA . GLY A 1 185 ? 6.779 -8.462 -8.393 1.00 97.69 185 GLY A CA 1
ATOM 1405 C C . GLY A 1 185 ? 7.280 -8.446 -6.950 1.00 97.69 185 GLY A C 1
ATOM 1406 O O . GLY A 1 185 ? 6.736 -7.697 -6.141 1.00 97.69 185 GLY A O 1
ATOM 1407 N N . ARG A 1 186 ? 8.278 -9.280 -6.623 1.00 97.19 186 ARG A N 1
ATOM 1408 C CA . ARG A 1 186 ? 8.849 -9.414 -5.278 1.00 97.19 186 ARG A CA 1
ATOM 1409 C C . ARG A 1 186 ? 9.952 -8.395 -5.016 1.00 97.19 186 ARG A C 1
ATOM 1411 O O . ARG A 1 186 ? 10.093 -7.934 -3.891 1.00 97.19 186 ARG A O 1
ATOM 1418 N N . TYR A 1 187 ? 10.733 -8.053 -6.036 1.00 98.56 187 TYR A N 1
ATOM 1419 C CA . TYR A 1 187 ? 11.881 -7.167 -5.898 1.00 98.56 187 TYR A CA 1
ATOM 1420 C C . TYR A 1 187 ? 11.607 -5.828 -6.563 1.00 98.56 187 TYR A C 1
ATOM 1422 O O . TYR A 1 187 ? 10.986 -5.755 -7.626 1.00 98.56 187 TYR A O 1
ATOM 1430 N N . THR A 1 188 ? 12.144 -4.777 -5.956 1.00 98.31 188 THR A N 1
ATOM 1431 C CA . THR A 1 188 ? 12.080 -3.415 -6.483 1.00 98.31 188 THR A CA 1
ATOM 1432 C C . THR A 1 188 ? 13.491 -2.918 -6.724 1.00 98.31 188 THR A C 1
ATOM 1434 O O . THR A 1 188 ? 14.350 -3.029 -5.849 1.00 98.31 188 THR A O 1
ATOM 1437 N N . LEU A 1 189 ? 13.734 -2.362 -7.903 1.00 97.62 189 LEU A N 1
ATOM 1438 C CA . LEU A 1 189 ? 14.992 -1.728 -8.270 1.00 97.62 189 LEU A CA 1
ATOM 1439 C C . LEU A 1 189 ? 14.776 -0.223 -8.389 1.00 97.62 189 LEU A C 1
ATOM 1441 O O . LEU A 1 189 ? 13.830 0.215 -9.036 1.00 97.62 189 LEU A O 1
ATOM 1445 N N . ILE A 1 190 ? 15.654 0.559 -7.772 1.00 95.75 190 ILE A N 1
ATOM 1446 C CA . ILE A 1 190 ? 15.698 2.015 -7.876 1.00 95.75 190 ILE A CA 1
ATOM 1447 C C . ILE A 1 190 ? 16.909 2.394 -8.725 1.00 95.75 190 ILE A C 1
ATOM 1449 O O . ILE A 1 190 ? 18.034 1.987 -8.428 1.00 95.75 190 ILE A O 1
ATOM 1453 N N . VAL A 1 191 ? 16.666 3.193 -9.755 1.00 93.88 191 VAL A N 1
ATOM 1454 C CA . VAL A 1 191 ? 17.678 3.787 -10.638 1.00 93.88 191 VAL A CA 1
ATOM 1455 C C . VAL A 1 191 ? 17.866 5.254 -10.286 1.00 93.88 191 VAL A C 1
ATOM 1457 O O . VAL A 1 191 ? 16.899 5.961 -9.995 1.00 93.88 191 VAL A O 1
ATOM 1460 N N . ASP A 1 192 ? 19.109 5.712 -10.364 1.00 89.94 192 ASP A N 1
ATOM 1461 C CA . ASP A 1 192 ? 19.414 7.140 -10.417 1.00 89.94 192 ASP A CA 1
ATOM 1462 C C . ASP A 1 192 ? 18.760 7.767 -11.665 1.00 89.94 192 ASP A C 1
ATOM 1464 O O . ASP A 1 192 ? 18.872 7.232 -12.769 1.00 89.94 192 ASP A O 1
ATOM 1468 N N . GLY A 1 193 ? 18.041 8.876 -11.497 1.00 88.00 193 GLY A N 1
ATOM 1469 C CA . GLY A 1 193 ? 17.344 9.577 -12.577 1.00 88.00 193 GLY A CA 1
ATOM 1470 C C . GLY A 1 193 ? 18.268 10.322 -13.536 1.00 88.00 193 GLY A C 1
ATOM 1471 O O . GLY A 1 193 ? 17.809 10.741 -14.594 1.00 88.00 193 GLY A O 1
ATOM 1472 N N . ALA A 1 194 ? 19.558 10.459 -13.217 1.00 88.50 194 ALA A N 1
ATOM 1473 C CA . ALA A 1 194 ? 20.565 10.942 -14.157 1.00 88.50 194 ALA A CA 1
ATOM 1474 C C . ALA A 1 194 ? 20.929 9.897 -15.231 1.00 88.50 194 ALA A C 1
ATOM 1476 O O . ALA A 1 194 ? 21.578 10.235 -16.222 1.00 88.50 194 ALA A O 1
ATOM 1477 N N . ILE A 1 195 ? 20.537 8.630 -15.051 1.00 90.94 195 ILE A N 1
ATOM 1478 C CA . ILE A 1 195 ? 20.771 7.572 -16.037 1.00 90.94 195 ILE A CA 1
ATOM 1479 C C . ILE A 1 195 ? 19.833 7.778 -17.231 1.00 90.94 195 ILE A C 1
ATOM 1481 O O . ILE A 1 195 ? 18.621 7.906 -17.075 1.00 90.94 195 ILE A O 1
ATOM 1485 N N . GLU A 1 196 ? 20.387 7.756 -18.442 1.00 91.19 196 GLU A N 1
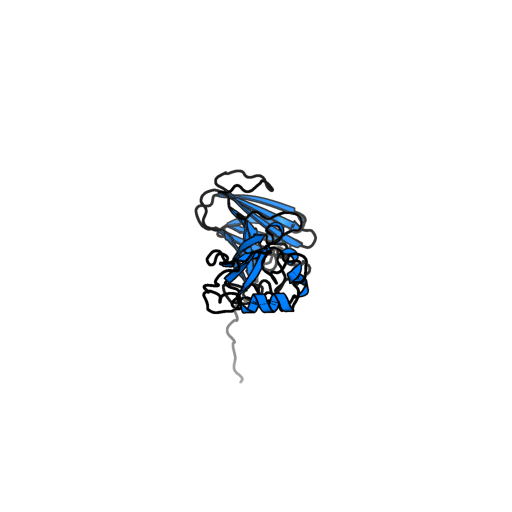ATOM 1486 C CA . GLU A 1 196 ? 19.598 7.840 -19.672 1.00 91.19 196 GLU A CA 1
ATOM 1487 C C . GLU A 1 196 ? 18.525 6.738 -19.726 1.00 91.19 196 GLU A C 1
ATOM 1489 O O . GLU A 1 196 ? 18.794 5.566 -19.451 1.00 91.19 196 GLU A O 1
ATOM 1494 N N . GLY A 1 197 ? 17.293 7.133 -20.061 1.00 91.94 197 GLY A N 1
ATOM 1495 C CA . GLY A 1 197 ? 16.130 6.245 -20.071 1.00 91.94 197 GLY A CA 1
ATOM 1496 C C . GLY A 1 197 ? 15.491 6.010 -18.701 1.00 91.94 197 GLY A C 1
ATOM 1497 O O . GLY A 1 197 ? 14.451 5.352 -18.637 1.00 91.94 197 GLY A O 1
ATOM 1498 N N . ALA A 1 198 ? 16.062 6.538 -17.609 1.00 92.25 198 ALA A N 1
ATOM 1499 C CA . ALA A 1 198 ? 15.445 6.434 -16.295 1.00 92.25 198 ALA A CA 1
ATOM 1500 C C . ALA A 1 198 ? 14.100 7.181 -16.283 1.00 92.25 198 ALA A C 1
ATOM 1502 O O . ALA A 1 198 ? 14.013 8.325 -16.736 1.00 92.25 198 ALA A O 1
ATOM 1503 N N . PRO A 1 199 ? 13.034 6.551 -15.773 1.00 89.88 199 PRO A N 1
ATOM 1504 C CA . PRO A 1 199 ? 11.722 7.165 -15.760 1.00 89.88 199 PRO A CA 1
ATOM 1505 C C . PRO A 1 199 ? 11.680 8.317 -14.759 1.00 89.88 199 PRO A C 1
ATOM 1507 O O . PRO A 1 199 ? 11.979 8.140 -13.576 1.00 89.88 199 PRO A O 1
ATOM 1510 N N . VAL A 1 200 ? 11.267 9.488 -15.239 1.00 85.50 200 VAL A N 1
ATOM 1511 C CA . VAL A 1 200 ? 11.071 10.676 -14.410 1.00 85.50 200 VAL A CA 1
ATOM 1512 C C . VAL A 1 200 ? 9.606 10.732 -13.959 1.00 85.50 200 VAL A C 1
ATOM 1514 O O . VAL A 1 200 ? 8.701 10.643 -14.794 1.00 85.50 200 VAL A O 1
ATOM 1517 N N . PRO A 1 201 ? 9.341 10.885 -12.651 1.00 84.38 201 PRO A N 1
ATOM 1518 C CA . PRO A 1 201 ? 7.995 11.053 -12.110 1.00 84.38 201 PRO A CA 1
ATOM 1519 C C . PRO A 1 201 ? 7.169 12.116 -12.844 1.00 84.38 201 PRO A C 1
ATOM 1521 O O . PRO A 1 201 ? 7.685 13.175 -13.189 1.00 84.38 201 PRO A O 1
ATOM 1524 N N . LEU A 1 202 ? 5.871 11.850 -13.032 1.00 86.94 202 LEU A N 1
ATOM 1525 C CA . LEU A 1 202 ? 4.906 12.711 -13.735 1.00 86.94 202 LEU A CA 1
ATOM 1526 C C . LEU A 1 202 ? 5.175 12.900 -15.237 1.00 86.94 202 LEU A C 1
ATOM 1528 O O . LEU A 1 202 ? 4.613 13.803 -15.856 1.00 86.94 202 LEU A O 1
ATOM 1532 N N . SER A 1 203 ? 5.997 12.040 -15.835 1.00 86.06 203 SER A N 1
ATOM 1533 C CA . SER A 1 203 ? 6.250 12.032 -17.273 1.00 86.06 203 SER A CA 1
ATOM 1534 C C . SER A 1 203 ? 6.373 10.610 -17.808 1.00 86.06 203 SER A C 1
ATOM 1536 O O . SER A 1 203 ? 6.731 9.688 -17.073 1.00 86.06 203 SER A O 1
ATOM 1538 N N . ASP A 1 204 ? 6.075 10.435 -19.092 1.00 88.69 204 ASP A N 1
ATOM 1539 C CA . ASP A 1 204 ? 6.383 9.192 -19.786 1.00 88.69 204 ASP A CA 1
ATOM 1540 C C . ASP A 1 204 ? 7.853 9.200 -20.232 1.00 88.69 204 ASP A C 1
ATOM 1542 O O . ASP A 1 204 ? 8.309 10.188 -20.819 1.00 88.69 204 ASP A O 1
ATOM 1546 N N . PRO A 1 205 ? 8.613 8.122 -19.974 1.00 90.56 205 PRO A N 1
ATOM 1547 C CA . PRO A 1 205 ? 9.977 8.007 -20.470 1.00 90.56 205 PRO A CA 1
ATOM 1548 C C . PRO A 1 205 ? 9.996 7.865 -21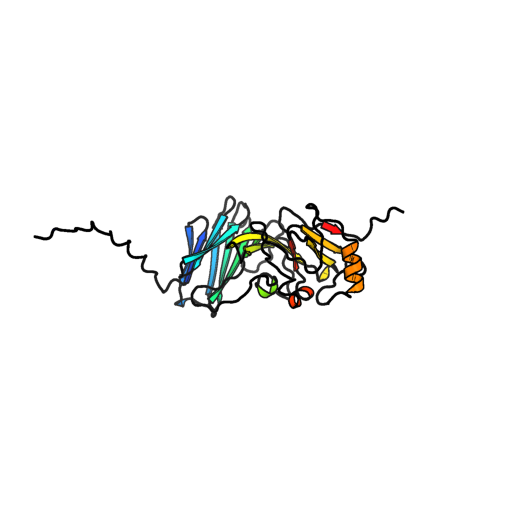.996 1.00 90.56 205 PRO A C 1
ATOM 1550 O O . PRO A 1 205 ? 9.074 7.311 -22.600 1.00 90.56 205 PRO A O 1
ATOM 1553 N N . GLU A 1 206 ? 11.083 8.319 -22.622 1.00 94.06 206 GLU A N 1
ATOM 1554 C CA . GLU A 1 206 ? 11.298 8.100 -24.053 1.00 94.06 206 GLU A CA 1
ATOM 1555 C C . GLU A 1 206 ? 11.444 6.583 -24.322 1.00 94.06 206 GLU A C 1
ATOM 1557 O O . GLU A 1 206 ? 12.269 5.931 -23.672 1.00 94.06 206 GLU A O 1
ATOM 1562 N N . PRO A 1 207 ? 10.637 5.987 -25.225 1.00 94.81 207 PRO A N 1
ATOM 1563 C CA . PRO A 1 207 ? 10.562 4.533 -25.368 1.00 94.81 207 PRO A CA 1
ATOM 1564 C C . PRO A 1 207 ? 11.876 3.833 -25.732 1.00 94.81 207 PRO A C 1
ATOM 1566 O O . PRO A 1 207 ? 12.134 2.737 -25.231 1.00 94.81 207 PRO A O 1
ATOM 1569 N N . VAL A 1 208 ? 12.698 4.424 -26.605 1.00 97.00 208 VAL A N 1
ATOM 1570 C CA . VAL A 1 208 ? 13.952 3.805 -27.062 1.00 97.00 208 VAL A CA 1
ATOM 1571 C C . VAL A 1 208 ? 14.989 3.807 -25.940 1.00 97.00 208 VAL A C 1
ATOM 1573 O O . VAL A 1 208 ? 15.609 2.775 -25.672 1.00 97.00 208 VAL A O 1
ATOM 1576 N N . ALA A 1 209 ? 15.137 4.932 -25.243 1.00 96.38 209 ALA A N 1
ATOM 1577 C CA . ALA A 1 209 ? 16.022 5.077 -24.098 1.00 96.38 209 ALA A CA 1
ATOM 1578 C C . ALA A 1 209 ? 15.591 4.169 -22.936 1.00 96.38 209 ALA A C 1
ATOM 1580 O O . ALA A 1 209 ? 16.435 3.505 -22.332 1.00 96.38 209 ALA A O 1
ATOM 1581 N N . LEU A 1 210 ? 14.284 4.071 -22.658 1.00 96.56 210 LEU A N 1
ATOM 1582 C CA . LEU A 1 210 ? 13.758 3.159 -21.641 1.00 96.56 210 LEU A CA 1
ATOM 1583 C C . LEU A 1 210 ? 14.102 1.701 -21.964 1.00 96.56 210 LEU A C 1
ATOM 1585 O O . LEU A 1 210 ? 14.631 0.996 -21.109 1.00 96.56 210 LEU A O 1
ATOM 1589 N N . ALA A 1 211 ? 13.835 1.254 -23.193 1.00 97.31 211 ALA A N 1
ATOM 1590 C CA . ALA A 1 211 ? 14.119 -0.119 -23.603 1.00 97.31 211 ALA A CA 1
ATOM 1591 C C . ALA A 1 211 ? 15.623 -0.436 -23.522 1.00 97.31 211 ALA A C 1
ATOM 1593 O O . ALA A 1 211 ? 16.014 -1.525 -23.093 1.00 97.31 211 ALA A O 1
ATOM 1594 N N . ALA A 1 212 ? 16.478 0.525 -23.890 1.00 97.19 212 ALA A N 1
ATOM 1595 C CA . ALA A 1 212 ? 17.924 0.401 -23.743 1.00 97.19 212 ALA A CA 1
ATOM 1596 C C . ALA A 1 212 ? 18.349 0.299 -22.269 1.00 97.19 212 ALA A C 1
ATOM 1598 O O . ALA A 1 212 ? 19.230 -0.498 -21.944 1.00 97.19 212 AL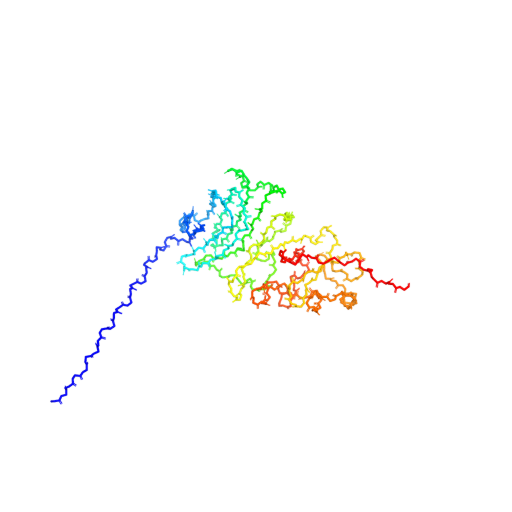A A O 1
ATOM 1599 N N . LEU A 1 213 ? 17.716 1.055 -21.365 1.00 96.75 213 LEU A N 1
ATOM 1600 C CA . LEU A 1 213 ? 17.951 0.937 -19.928 1.00 96.75 213 LEU A CA 1
ATOM 1601 C C . LEU A 1 213 ? 17.513 -0.434 -19.400 1.00 96.75 213 LEU A C 1
ATOM 1603 O O . LEU A 1 213 ? 18.326 -1.118 -18.782 1.00 96.75 213 LEU A O 1
ATOM 1607 N N . GLU A 1 214 ? 16.277 -0.859 -19.675 1.00 97.62 214 GLU A N 1
ATOM 1608 C CA . GLU A 1 214 ? 15.720 -2.146 -19.229 1.00 97.62 214 GLU A CA 1
ATOM 1609 C C . GLU A 1 214 ? 16.584 -3.337 -19.661 1.00 97.62 214 GLU A C 1
ATOM 1611 O O . GLU A 1 214 ? 16.792 -4.270 -18.885 1.00 97.62 214 GLU A O 1
ATOM 1616 N N . ALA A 1 215 ? 17.159 -3.285 -20.866 1.00 96.88 215 ALA A N 1
ATOM 1617 C CA . ALA A 1 215 ? 18.061 -4.317 -21.370 1.00 96.88 215 ALA A CA 1
ATOM 1618 C C . ALA A 1 215 ? 19.385 -4.429 -20.588 1.00 96.88 215 ALA A C 1
ATOM 1620 O O . ALA A 1 215 ? 20.016 -5.487 -20.622 1.00 96.88 215 ALA A O 1
ATOM 1621 N N . ARG A 1 216 ? 19.810 -3.362 -19.899 1.00 95.62 216 ARG A N 1
ATOM 1622 C CA . ARG A 1 216 ? 21.043 -3.316 -19.090 1.00 95.62 216 ARG A CA 1
ATOM 1623 C C . ARG A 1 216 ? 20.802 -3.511 -17.596 1.00 95.62 216 ARG A C 1
ATOM 1625 O O . ARG A 1 216 ? 21.775 -3.615 -16.851 1.00 95.62 216 ARG A O 1
ATOM 1632 N N . LEU A 1 217 ? 19.547 -3.509 -17.142 1.00 96.38 217 LEU A N 1
ATOM 1633 C CA . LEU A 1 217 ? 19.243 -3.735 -15.732 1.00 96.38 217 LEU A CA 1
ATOM 1634 C C . LEU A 1 217 ? 19.726 -5.135 -15.314 1.00 96.38 217 LEU A C 1
ATOM 1636 O O . LEU A 1 217 ? 19.619 -6.085 -16.097 1.00 96.38 217 LEU A O 1
ATOM 1640 N N . PRO A 1 218 ? 20.246 -5.293 -14.084 1.00 96.06 218 PRO A N 1
ATOM 1641 C CA . PRO A 1 218 ? 20.603 -6.608 -13.571 1.00 96.06 218 PRO A CA 1
ATOM 1642 C C . PRO A 1 218 ? 19.356 -7.494 -13.472 1.00 96.06 218 PRO A C 1
ATOM 1644 O O . PRO A 1 218 ? 18.234 -7.000 -13.365 1.00 96.06 218 PRO A O 1
ATOM 1647 N N . ALA A 1 219 ? 19.535 -8.813 -13.453 1.00 97.38 219 ALA A N 1
ATOM 1648 C CA . ALA A 1 219 ? 18.446 -9.699 -13.055 1.00 97.38 219 ALA A CA 1
ATOM 1649 C C . ALA A 1 219 ? 18.092 -9.469 -11.575 1.00 97.38 219 ALA A C 1
ATOM 1651 O O . ALA A 1 219 ? 18.955 -9.144 -10.754 1.00 97.38 219 ALA A O 1
ATOM 1652 N N . ALA A 1 220 ? 16.824 -9.664 -11.221 1.00 98.00 220 ALA A N 1
ATOM 1653 C CA . ALA A 1 220 ? 16.405 -9.733 -9.830 1.00 98.00 220 ALA A CA 1
ATOM 1654 C C . ALA A 1 220 ? 17.039 -10.959 -9.135 1.00 98.00 220 ALA A C 1
ATOM 1656 O O . ALA A 1 220 ? 17.450 -11.905 -9.812 1.00 98.00 220 ALA A O 1
ATOM 1657 N N . PRO A 1 221 ? 17.101 -11.000 -7.791 1.00 97.94 221 PRO A N 1
ATOM 1658 C CA . PRO A 1 221 ? 17.654 -12.141 -7.055 1.00 97.94 221 PRO A CA 1
ATOM 1659 C C . PRO A 1 221 ? 16.977 -13.492 -7.340 1.00 97.94 221 PRO A C 1
ATOM 1661 O O . PRO A 1 221 ? 17.591 -14.534 -7.137 1.00 97.94 221 PRO A O 1
ATOM 1664 N N . ASP A 1 222 ? 15.735 -13.491 -7.826 1.00 97.50 222 ASP A N 1
ATOM 1665 C CA . ASP A 1 222 ? 15.024 -14.691 -8.289 1.00 97.50 222 ASP A CA 1
ATOM 1666 C C . ASP A 1 222 ? 15.211 -14.992 -9.789 1.00 97.50 222 ASP A C 1
ATOM 1668 O O . ASP A 1 222 ? 14.548 -15.872 -10.336 1.00 97.50 222 ASP A O 1
ATOM 1672 N N . GLY A 1 223 ? 16.102 -14.266 -10.465 1.00 98.00 223 GLY A N 1
ATOM 1673 C CA . GLY A 1 223 ? 16.410 -14.407 -11.886 1.00 98.00 223 GLY A CA 1
ATOM 1674 C C . GLY A 1 223 ? 15.440 -13.695 -12.831 1.00 98.00 223 GLY A C 1
ATOM 1675 O O . GLY A 1 223 ? 15.678 -13.695 -14.039 1.00 98.00 223 GLY A O 1
ATOM 1676 N N . THR A 1 224 ? 14.367 -13.078 -12.325 1.00 98.38 224 THR A N 1
ATOM 1677 C CA . THR A 1 224 ? 13.396 -12.379 -13.176 1.00 98.38 224 THR A CA 1
ATOM 1678 C C . THR A 1 224 ? 13.885 -11.003 -13.630 1.00 98.38 224 THR A C 1
ATOM 1680 O O . THR A 1 224 ? 14.796 -10.414 -13.048 1.00 98.38 224 THR A O 1
ATOM 1683 N N . ARG A 1 225 ? 13.300 -10.476 -14.711 1.00 98.19 225 ARG A N 1
ATOM 1684 C CA . ARG A 1 225 ? 13.693 -9.177 -15.281 1.00 98.19 225 ARG A CA 1
ATOM 1685 C C . ARG A 1 225 ? 12.960 -8.026 -14.604 1.00 98.19 225 ARG A C 1
ATOM 1687 O O . ARG A 1 225 ? 11.786 -8.155 -14.262 1.00 98.19 225 ARG A O 1
ATOM 1694 N N . PHE A 1 226 ? 13.632 -6.888 -14.470 1.00 98.56 226 PHE A N 1
ATOM 1695 C CA . PHE A 1 226 ? 12.996 -5.618 -14.124 1.00 98.56 226 PHE A CA 1
ATOM 1696 C C . PHE A 1 226 ? 12.439 -4.944 -15.381 1.00 98.56 226 PHE A C 1
ATOM 1698 O O . PHE A 1 226 ? 13.110 -4.929 -16.410 1.00 98.56 226 PHE A O 1
ATOM 1705 N N . ALA A 1 227 ? 11.231 -4.385 -15.291 1.00 98.00 227 ALA A N 1
ATOM 1706 C CA . ALA A 1 227 ? 10.618 -3.610 -16.369 1.00 98.00 227 ALA A CA 1
ATOM 1707 C C . ALA A 1 227 ? 9.652 -2.555 -15.817 1.00 98.00 227 ALA A C 1
ATOM 1709 O O . ALA A 1 227 ? 9.098 -2.690 -14.724 1.00 98.00 227 ALA A O 1
ATOM 1710 N N . TRP A 1 228 ? 9.465 -1.472 -16.567 1.00 96.81 228 TRP A N 1
ATOM 1711 C CA . TRP A 1 228 ? 8.745 -0.265 -16.166 1.00 96.81 228 TRP A CA 1
ATOM 1712 C C . TRP A 1 228 ? 7.278 -0.557 -15.898 1.00 96.81 228 TRP A C 1
ATOM 1714 O O . TRP A 1 228 ? 6.668 0.032 -15.008 1.00 96.81 228 TRP A O 1
ATOM 1724 N N . ARG A 1 229 ? 6.732 -1.498 -16.668 1.00 97.06 229 ARG A N 1
ATOM 1725 C CA . ARG A 1 229 ? 5.342 -1.943 -16.606 1.00 97.06 229 ARG A CA 1
ATOM 1726 C C . ARG A 1 229 ? 5.123 -3.139 -15.687 1.00 97.06 229 ARG A C 1
ATOM 1728 O O . ARG A 1 229 ? 3.972 -3.510 -15.494 1.00 97.06 229 ARG A O 1
ATOM 1735 N N . ASN A 1 230 ? 6.174 -3.749 -15.134 1.00 98.62 230 ASN A N 1
ATOM 1736 C CA . ASN A 1 230 ? 5.986 -4.882 -14.233 1.00 98.62 230 ASN A CA 1
ATOM 1737 C C . ASN A 1 230 ? 5.133 -4.475 -13.034 1.00 98.62 230 ASN A C 1
ATOM 1739 O O . ASN A 1 230 ? 5.195 -3.340 -12.570 1.00 98.62 230 ASN A O 1
ATOM 1743 N N . ALA A 1 231 ? 4.338 -5.419 -12.544 1.00 98.38 231 ALA A N 1
ATOM 1744 C CA . ALA A 1 231 ? 3.465 -5.203 -11.407 1.00 98.38 231 ALA A CA 1
ATOM 1745 C C . ALA A 1 231 ? 4.208 -5.413 -10.083 1.00 98.38 231 ALA A C 1
ATOM 1747 O O . ALA A 1 231 ? 5.036 -6.317 -9.968 1.00 98.38 231 ALA A O 1
ATOM 1748 N N . PHE A 1 232 ? 3.826 -4.661 -9.053 1.00 98.69 232 PHE A N 1
ATOM 1749 C CA . PHE A 1 232 ? 4.081 -5.085 -7.678 1.00 98.69 232 PHE A CA 1
ATOM 1750 C C . PHE A 1 232 ? 3.045 -6.145 -7.309 1.00 98.69 232 PHE A C 1
ATOM 1752 O O . PHE A 1 232 ? 1.852 -5.948 -7.560 1.00 98.69 232 PHE A O 1
ATOM 1759 N N . ARG A 1 233 ? 3.471 -7.276 -6.742 1.00 98.50 233 ARG A N 1
ATOM 1760 C CA . ARG A 1 233 ? 2.610 -8.456 -6.576 1.00 98.50 233 ARG A CA 1
ATOM 1761 C C . ARG A 1 233 ? 2.425 -8.835 -5.114 1.00 98.50 233 ARG A C 1
ATOM 1763 O O . ARG A 1 233 ? 3.295 -8.627 -4.276 1.00 98.50 233 ARG A O 1
ATOM 1770 N N . CYS A 1 234 ? 1.277 -9.437 -4.819 1.00 98.38 234 CYS A N 1
ATOM 1771 C CA . CYS A 1 234 ? 0.987 -9.986 -3.503 1.00 98.38 234 CYS A CA 1
ATOM 1772 C C . CYS A 1 234 ? 2.004 -11.089 -3.144 1.00 98.38 234 CYS A C 1
ATOM 1774 O O . CYS A 1 234 ? 2.156 -12.036 -3.921 1.00 98.38 234 CYS A O 1
ATOM 1776 N N . PRO A 1 235 ? 2.629 -11.055 -1.952 1.00 97.69 235 PRO A N 1
ATOM 1777 C CA . PRO A 1 235 ? 3.600 -12.071 -1.539 1.00 97.69 235 PRO A CA 1
ATOM 1778 C C . PRO A 1 235 ? 2.970 -13.446 -1.263 1.00 97.69 235 PRO A C 1
ATOM 1780 O O . PRO A 1 235 ? 3.683 -14.436 -1.135 1.00 97.69 235 PRO A O 1
ATOM 1783 N N . HIS A 1 236 ? 1.640 -13.522 -1.165 1.00 97.81 236 HIS A N 1
ATOM 1784 C CA . HIS A 1 236 ? 0.922 -14.749 -0.813 1.00 97.81 236 HIS A CA 1
ATOM 1785 C C . HIS A 1 236 ? 0.454 -15.560 -2.020 1.00 97.81 236 HIS A C 1
ATOM 1787 O O . HIS A 1 236 ? 0.421 -16.785 -1.946 1.00 97.81 236 HIS A O 1
ATOM 1793 N N . CYS A 1 237 ? 0.041 -14.889 -3.099 1.00 97.94 237 CYS A N 1
ATOM 1794 C CA . CYS A 1 237 ? -0.534 -15.535 -4.287 1.00 97.94 237 CYS A CA 1
ATOM 1795 C C . CYS A 1 237 ? 0.036 -15.024 -5.618 1.00 97.94 237 CYS A C 1
ATOM 1797 O O . CYS A 1 237 ? -0.427 -15.449 -6.673 1.00 97.94 237 CYS A O 1
ATOM 1799 N N . SER A 1 238 ? 0.993 -14.090 -5.587 1.00 97.81 238 SER A N 1
ATOM 1800 C CA . SER A 1 238 ? 1.638 -13.494 -6.767 1.00 97.81 238 SER A CA 1
ATOM 1801 C C . SER A 1 238 ? 0.704 -12.732 -7.720 1.00 97.81 238 SER A C 1
ATOM 1803 O O . SER A 1 238 ? 1.132 -12.295 -8.794 1.00 97.81 238 SER A O 1
ATOM 1805 N N . ALA A 1 239 ? -0.555 -12.509 -7.337 1.00 98.25 239 ALA A N 1
ATOM 1806 C CA . ALA A 1 239 ? -1.457 -11.639 -8.079 1.00 98.25 239 ALA A CA 1
ATOM 1807 C C . ALA A 1 239 ? -0.920 -10.195 -8.125 1.00 98.25 239 ALA A C 1
ATOM 1809 O O . ALA A 1 239 ? -0.369 -9.733 -7.119 1.00 98.25 239 ALA A O 1
ATOM 1810 N N . PRO A 1 240 ? -1.082 -9.468 -9.247 1.00 98.25 240 PRO A N 1
ATOM 1811 C CA . PRO A 1 240 ? -0.796 -8.037 -9.307 1.00 98.25 240 PRO A CA 1
ATOM 1812 C C . PRO A 1 240 ? -1.587 -7.272 -8.243 1.00 98.25 240 PRO A C 1
ATOM 1814 O O . PRO A 1 240 ? -2.799 -7.431 -8.132 1.00 98.25 240 PRO A O 1
ATOM 1817 N N . TYR A 1 241 ? -0.892 -6.454 -7.460 1.00 98.50 241 TYR A N 1
ATOM 1818 C CA . TYR A 1 241 ? -1.492 -5.530 -6.502 1.00 98.50 241 TYR A CA 1
ATOM 1819 C C . TYR A 1 241 ? -1.452 -4.095 -7.039 1.00 98.50 241 TYR A C 1
ATOM 1821 O O . TYR A 1 241 ? -2.464 -3.403 -7.029 1.00 98.50 241 TYR A O 1
ATOM 1829 N N . VAL A 1 242 ? -0.315 -3.679 -7.599 1.00 98.44 242 VAL A N 1
ATOM 1830 C CA . VAL A 1 242 ? -0.230 -2.493 -8.463 1.00 98.44 242 VAL A CA 1
ATOM 1831 C C . VAL A 1 242 ? 0.162 -2.982 -9.848 1.00 98.44 242 VAL A C 1
ATOM 1833 O O . VAL A 1 242 ? 1.286 -3.442 -10.041 1.00 98.44 242 VAL A O 1
ATOM 1836 N N . ASP A 1 243 ? -0.781 -2.940 -10.782 1.00 98.31 243 ASP A N 1
ATOM 1837 C CA . ASP A 1 243 ? -0.697 -3.532 -12.112 1.00 98.31 243 ASP A CA 1
ATOM 1838 C C . ASP A 1 243 ? -0.616 -2.453 -13.192 1.00 98.31 243 ASP A C 1
ATOM 1840 O O . ASP A 1 243 ? -1.620 -1.946 -13.693 1.00 98.31 243 ASP A O 1
ATOM 1844 N N . PHE A 1 244 ? 0.608 -2.119 -13.586 1.00 97.75 244 PHE A N 1
ATOM 1845 C CA . PHE A 1 244 ? 0.846 -1.145 -14.647 1.00 97.75 244 PHE A CA 1
ATOM 1846 C C . PHE A 1 244 ? 0.691 -1.714 -16.061 1.00 97.75 244 PHE A C 1
ATOM 1848 O O . PHE A 1 244 ? 0.811 -0.949 -17.021 1.00 97.75 244 PHE A O 1
ATOM 1855 N N . ILE A 1 245 ? 0.453 -3.023 -16.204 1.00 96.88 245 ILE A N 1
ATOM 1856 C CA . ILE A 1 245 ? 0.079 -3.638 -17.482 1.00 96.88 245 ILE A CA 1
ATOM 1857 C C . ILE A 1 245 ? -1.416 -3.414 -17.712 1.00 96.88 245 ILE A C 1
ATOM 1859 O O . ILE A 1 245 ? -1.805 -2.999 -18.801 1.00 96.88 245 ILE A O 1
ATOM 1863 N N . ALA A 1 246 ? -2.236 -3.656 -16.685 1.00 97.69 246 ALA A N 1
ATOM 1864 C CA . ALA A 1 246 ? -3.680 -3.445 -16.742 1.00 97.69 246 ALA A CA 1
ATOM 1865 C C . ALA A 1 246 ? -4.074 -1.959 -16.672 1.00 97.69 246 ALA A C 1
ATOM 1867 O O . ALA A 1 246 ? -5.025 -1.557 -17.338 1.00 97.69 246 ALA A O 1
ATOM 1868 N N . HIS A 1 247 ? -3.329 -1.149 -15.909 1.00 97.62 247 HIS A N 1
ATOM 1869 C CA . HIS A 1 247 ? -3.577 0.288 -15.715 1.00 97.62 247 HIS A CA 1
ATOM 1870 C C . HIS A 1 247 ? -2.369 1.138 -16.135 1.00 97.62 247 HIS A C 1
ATOM 1872 O O . HIS A 1 247 ? -1.718 1.787 -15.301 1.00 97.62 247 HIS A O 1
ATOM 1878 N N . PRO A 1 248 ? -1.989 1.115 -17.423 1.00 96.56 248 PRO A N 1
ATOM 1879 C CA . PRO A 1 248 ? -0.778 1.773 -17.873 1.00 96.56 248 PRO A CA 1
ATOM 1880 C C . PRO A 1 248 ? -0.810 3.299 -17.718 1.00 96.56 248 PRO A C 1
ATOM 1882 O O . PRO A 1 248 ? 0.236 3.922 -17.529 1.00 96.56 248 PRO A O 1
ATOM 1885 N N . GLU A 1 249 ? -1.985 3.910 -17.757 1.00 95.69 249 GLU A N 1
ATOM 1886 C CA . GLU A 1 249 ? -2.185 5.350 -17.606 1.00 95.69 249 GLU A CA 1
ATOM 1887 C C . GLU A 1 249 ? -1.777 5.880 -16.222 1.00 95.69 249 GLU A C 1
ATOM 1889 O O . GLU A 1 249 ? -1.478 7.062 -16.076 1.00 95.69 249 GLU A O 1
ATOM 1894 N N . GLN A 1 250 ? -1.718 5.015 -15.203 1.00 95.62 250 GLN A N 1
ATOM 1895 C CA . GLN A 1 250 ? -1.373 5.412 -13.833 1.00 95.62 250 GLN A CA 1
ATOM 1896 C C . GLN A 1 250 ? 0.140 5.459 -13.585 1.00 95.62 250 GLN A C 1
ATOM 1898 O O . GLN A 1 250 ? 0.586 6.089 -12.628 1.00 95.62 250 GLN A O 1
ATOM 1903 N N . ARG A 1 251 ? 0.954 4.824 -14.439 1.00 94.75 251 ARG A N 1
ATOM 1904 C CA . ARG A 1 251 ? 2.379 4.588 -14.166 1.00 94.75 251 ARG A CA 1
ATOM 1905 C C . ARG A 1 251 ? 3.186 5.872 -13.956 1.00 94.75 251 ARG A C 1
ATOM 1907 O O . ARG A 1 251 ? 3.969 5.926 -13.010 1.00 94.75 251 ARG A O 1
ATOM 1914 N N . ALA A 1 252 ? 2.999 6.875 -14.816 1.00 91.94 252 ALA A N 1
ATOM 1915 C CA . ALA A 1 252 ? 3.706 8.155 -14.729 1.00 91.94 252 ALA A CA 1
ATOM 1916 C C . ALA A 1 252 ? 3.301 8.953 -13.476 1.00 91.94 252 ALA A C 1
ATOM 1918 O O . ALA A 1 252 ? 4.130 9.630 -12.869 1.00 91.94 252 ALA A O 1
ATOM 1919 N N . GLY A 1 253 ? 2.034 8.839 -13.064 1.00 92.69 253 GLY A N 1
ATOM 1920 C CA . GLY A 1 253 ? 1.502 9.453 -11.847 1.00 92.69 253 GLY A CA 1
ATOM 1921 C C . GLY A 1 253 ? 1.901 8.737 -10.554 1.00 92.69 253 GLY A C 1
ATOM 1922 O O . GLY A 1 253 ? 1.791 9.323 -9.481 1.00 92.69 253 GLY A O 1
ATOM 1923 N N . GLU A 1 254 ? 2.384 7.494 -10.632 1.00 94.31 254 GLU A N 1
ATOM 1924 C CA . GLU A 1 254 ? 2.707 6.671 -9.466 1.00 94.31 254 GLU A CA 1
ATOM 1925 C C . GLU A 1 254 ? 4.152 6.881 -8.995 1.00 94.31 254 GLU A C 1
ATOM 1927 O O . GLU A 1 254 ? 5.050 6.060 -9.214 1.00 94.31 254 GLU A O 1
ATOM 1932 N N . TYR A 1 255 ? 4.386 8.014 -8.337 1.00 92.31 255 TYR A N 1
ATOM 1933 C CA . TYR A 1 255 ? 5.703 8.405 -7.828 1.00 92.31 255 TYR A CA 1
ATOM 1934 C C . TYR A 1 255 ? 6.026 7.875 -6.425 1.00 92.31 255 TYR A C 1
ATOM 1936 O O . TYR A 1 255 ? 7.036 8.280 -5.843 1.00 92.31 255 TYR A O 1
ATOM 1944 N N . TYR A 1 256 ? 5.227 6.944 -5.903 1.00 94.62 256 TYR A N 1
ATOM 1945 C CA . TYR A 1 256 ? 5.600 6.104 -4.769 1.00 94.62 256 TYR A CA 1
ATOM 1946 C C . TYR A 1 256 ? 5.859 4.674 -5.236 1.00 94.62 256 TYR A C 1
ATOM 1948 O O . TYR A 1 256 ? 4.994 4.030 -5.824 1.00 94.62 256 TYR A O 1
ATOM 1956 N N . GLY A 1 257 ? 7.065 4.176 -4.971 1.00 95.19 257 GLY A N 1
ATOM 1957 C CA . GLY A 1 257 ? 7.405 2.774 -5.192 1.00 95.19 257 GLY A CA 1
ATOM 1958 C C . GLY A 1 257 ? 7.178 1.953 -3.927 1.00 95.19 257 GLY A C 1
ATOM 1959 O O . GLY A 1 257 ? 7.391 2.450 -2.820 1.00 95.19 257 GLY A O 1
ATOM 1960 N N . LEU A 1 258 ? 6.776 0.694 -4.091 1.00 97.75 258 LEU A N 1
ATOM 1961 C CA . LEU A 1 258 ? 6.608 -0.277 -3.011 1.00 97.75 258 LEU A CA 1
ATOM 1962 C C . LEU A 1 258 ? 7.810 -1.209 -2.897 1.00 97.75 258 LEU A C 1
ATOM 1964 O O . LEU A 1 258 ? 8.530 -1.452 -3.862 1.00 97.75 258 LEU A O 1
ATOM 1968 N N . TYR A 1 259 ? 7.996 -1.787 -1.721 1.00 97.94 259 TYR A N 1
ATOM 1969 C CA . TYR A 1 259 ? 8.845 -2.955 -1.519 1.00 97.94 259 TYR A CA 1
ATOM 1970 C C . TYR A 1 259 ? 8.356 -3.747 -0.307 1.00 97.94 259 TYR A C 1
ATOM 1972 O O . TYR A 1 259 ? 7.743 -3.192 0.610 1.00 97.94 259 TYR A O 1
ATOM 1980 N N . LEU A 1 260 ? 8.615 -5.053 -0.298 1.00 97.19 260 LEU A N 1
ATOM 1981 C CA . LEU A 1 260 ? 8.320 -5.884 0.865 1.00 97.19 260 LEU A CA 1
ATOM 1982 C C . LEU A 1 260 ? 9.404 -5.682 1.938 1.00 97.19 260 LEU A C 1
ATOM 1984 O O . LEU A 1 260 ? 10.573 -5.490 1.590 1.00 97.19 260 LEU A O 1
ATOM 1988 N N . PRO A 1 261 ? 9.062 -5.736 3.239 1.00 93.69 261 PRO A N 1
ATOM 1989 C CA . PRO A 1 261 ? 10.036 -5.560 4.316 1.00 93.69 261 PRO A CA 1
ATOM 1990 C C . PRO A 1 261 ? 11.242 -6.515 4.264 1.00 93.69 261 PRO A C 1
ATOM 1992 O O . PRO A 1 261 ? 12.328 -6.124 4.685 1.00 93.69 261 PRO A O 1
ATOM 1995 N N . ASP A 1 262 ? 11.072 -7.737 3.747 1.00 94.62 262 ASP A N 1
ATOM 1996 C CA . ASP A 1 262 ? 12.125 -8.756 3.616 1.00 94.62 262 ASP A CA 1
ATOM 1997 C C . ASP A 1 262 ? 12.979 -8.607 2.344 1.00 94.62 262 ASP A C 1
ATOM 1999 O O . ASP A 1 262 ? 14.025 -9.244 2.225 1.00 94.62 262 ASP A O 1
ATOM 2003 N N . THR A 1 263 ? 12.567 -7.757 1.402 1.00 96.38 263 THR A N 1
ATOM 2004 C CA . THR A 1 263 ? 13.269 -7.518 0.134 1.00 96.38 263 THR A CA 1
ATOM 2005 C C . THR A 1 263 ? 13.442 -6.013 -0.098 1.00 96.38 263 THR A C 1
ATOM 2007 O O . THR A 1 263 ? 12.705 -5.417 -0.894 1.00 96.38 263 THR A O 1
ATOM 2010 N N . PRO A 1 264 ? 14.391 -5.366 0.607 1.00 95.44 264 PRO A N 1
ATOM 2011 C CA . PRO A 1 264 ? 14.636 -3.937 0.450 1.00 95.44 264 PRO A CA 1
ATOM 2012 C C . PRO A 1 264 ? 15.037 -3.587 -0.995 1.00 95.44 264 PRO A C 1
ATOM 2014 O O . PRO A 1 264 ? 15.557 -4.448 -1.713 1.00 95.44 264 PRO A O 1
ATOM 2017 N N . PRO A 1 265 ? 14.828 -2.331 -1.437 1.00 95.75 265 PRO A N 1
ATOM 2018 C CA . PRO A 1 265 ? 15.078 -1.958 -2.819 1.00 95.75 265 PRO A CA 1
ATOM 2019 C C . PRO A 1 265 ? 16.550 -2.103 -3.208 1.00 95.75 265 PRO A C 1
ATOM 2021 O O . PRO A 1 265 ? 17.451 -1.669 -2.486 1.00 95.75 265 PRO A O 1
ATOM 2024 N N . ILE A 1 266 ? 16.782 -2.652 -4.395 1.00 96.44 266 ILE A N 1
ATOM 2025 C CA . ILE A 1 266 ? 18.101 -2.741 -5.019 1.00 96.44 266 ILE A CA 1
ATOM 2026 C C . ILE A 1 266 ? 18.423 -1.384 -5.641 1.00 96.44 266 ILE A C 1
ATOM 2028 O O . ILE A 1 266 ? 17.575 -0.782 -6.294 1.00 96.44 266 ILE A O 1
ATOM 2032 N N . ARG A 1 267 ? 19.643 -0.885 -5.449 1.00 94.12 267 ARG A N 1
ATOM 2033 C CA . ARG A 1 267 ? 20.103 0.378 -6.043 1.00 94.12 267 ARG A CA 1
ATOM 2034 C C . ARG A 1 267 ? 20.933 0.084 -7.287 1.00 94.12 267 ARG A C 1
ATOM 2036 O O . ARG A 1 267 ? 21.864 -0.712 -7.220 1.00 94.12 267 ARG A O 1
ATOM 2043 N N . PHE A 1 268 ? 20.626 0.754 -8.391 1.00 91.69 268 PHE A N 1
ATOM 2044 C CA . PHE A 1 268 ? 21.410 0.703 -9.621 1.00 91.69 268 PHE A CA 1
ATOM 2045 C C . PHE A 1 268 ? 21.938 2.097 -9.967 1.00 91.69 268 PHE A C 1
ATOM 2047 O O . PHE A 1 268 ? 21.165 3.016 -10.234 1.00 91.69 268 PHE A O 1
ATOM 2054 N N . ALA A 1 269 ? 23.265 2.234 -9.965 1.00 83.12 269 ALA A N 1
ATOM 2055 C CA . ALA A 1 269 ? 23.971 3.493 -10.215 1.00 83.12 269 ALA A CA 1
ATOM 2056 C C . ALA A 1 269 ? 24.560 3.601 -11.638 1.00 83.12 269 ALA A C 1
ATOM 2058 O O . ALA A 1 269 ? 25.295 4.535 -11.933 1.00 83.12 269 ALA A O 1
ATOM 2059 N N . GLY A 1 270 ? 24.260 2.657 -12.540 1.00 71.06 270 GLY A N 1
ATOM 2060 C CA . GLY A 1 270 ? 24.665 2.759 -13.947 1.00 71.06 270 GLY A CA 1
ATOM 2061 C C . GLY A 1 270 ? 26.099 2.331 -14.276 1.00 71.06 270 GLY A C 1
ATOM 2062 O O . GLY A 1 270 ? 26.475 2.424 -15.445 1.00 71.06 270 GLY A O 1
ATOM 2063 N N . SER A 1 271 ? 26.871 1.810 -13.315 1.00 61.88 271 SER A N 1
ATOM 2064 C CA . SER A 1 271 ? 28.243 1.335 -13.534 1.00 61.88 271 SER A CA 1
ATOM 2065 C C . SER A 1 271 ? 28.441 -0.127 -13.119 1.00 61.88 271 SER A C 1
ATOM 2067 O O . SER A 1 271 ? 28.498 -0.415 -11.931 1.00 61.88 271 SER A O 1
ATOM 2069 N N . ASP A 1 272 ? 28.610 -0.996 -14.116 1.00 47.00 272 ASP A N 1
ATOM 2070 C CA . ASP A 1 272 ? 29.588 -2.096 -14.119 1.00 47.00 272 ASP A CA 1
ATOM 2071 C C . ASP A 1 272 ? 30.125 -2.216 -15.554 1.00 47.00 272 ASP A C 1
ATOM 2073 O O . ASP A 1 272 ? 29.776 -3.102 -16.330 1.00 47.00 272 ASP A O 1
ATOM 2077 N N . GLY A 1 273 ? 30.927 -1.225 -15.942 1.00 38.97 273 GLY A N 1
ATOM 2078 C CA . GLY A 1 273 ? 31.814 -1.311 -17.094 1.00 38.97 273 GLY A CA 1
ATOM 2079 C C . GLY A 1 273 ? 33.237 -1.471 -16.585 1.00 38.97 273 GLY A C 1
ATOM 2080 O O . GLY A 1 273 ? 33.965 -0.488 -16.501 1.00 38.97 273 GLY A O 1
ATOM 2081 N N . THR A 1 274 ? 33.634 -2.685 -16.208 1.00 39.66 274 THR A N 1
ATOM 2082 C CA . THR A 1 274 ? 35.054 -3.037 -16.244 1.00 39.66 274 THR A CA 1
ATOM 2083 C C . THR A 1 274 ? 35.425 -3.298 -17.698 1.00 39.66 274 THR A C 1
ATOM 2085 O O . THR A 1 274 ? 35.159 -4.362 -18.255 1.00 39.66 274 THR A O 1
ATOM 2088 N N . GLY A 1 275 ? 36.021 -2.279 -18.309 1.00 34.16 275 GLY A N 1
ATOM 2089 C CA . GLY A 1 275 ? 36.821 -2.364 -19.524 1.00 34.16 275 GLY A CA 1
ATOM 2090 C C . GLY A 1 275 ? 38.003 -1.431 -19.373 1.00 34.16 275 GLY A C 1
ATOM 2091 O O . GLY A 1 275 ? 37.744 -0.211 -19.310 1.00 34.16 275 GLY A O 1
#

Sequence (275 aa):
MRFRDLIPGRRAAPPSPVRDERKLLVVRVDGVEVAMVDAGDVPCEIERDFAIDGAATIEFEDAAGVVHRHHAPAYRGWLHLNVRVHPNLGCQADAVATTKPEHTAGAVIEDDEIGIRFQPFVLAGGAPIDLAGRGLFARGLHFSGLVTPGNILLSCECDQCARTFVARSFHAGFAQSGYFYSESGRYTLIVDGAIEGAPVPLSDPEPVALAALEARLPAAPDGTRFAWRNAFRCPHCSAPYVDFIAHPEQRAGEYYGLYLPDTPPIRFAGSDGTG